Protein 2FTR (pdb70)

InterPro domains:
  IPR009799 EthD domain [PF07110] (16-94)
  IPR009799 EthD domain [TIGR02118] (7-106)
  IPR011008 Dimeric alpha-beta barrel [SSF54909] (5-104)

CATH classification: 3.30.70.100

Solvent-accessible surface area: 10388 Å² total

Radius of gyration: 17.15 Å; Cα contacts (8 Å, |Δi|>4): 301; chains: 2; bounding box: 43×29×40 Å

Secondary structure (DSSP, 8-state):
---B---EEBPPS-HHHHHHIIIIIIHHHHTTSTT------EE-------SB------SSHHHHHH---HHHHHHHHH---SGGGEE--EE--/-B---EEBPPS-HHHHHHIIIIIIHHHHHTSTT------EE-------SB------SSHHHHHH---HHHHHHHHH---SGGGEE--EE-

Organism: Halalkalibacterium halodurans (strain ATCC BAA-125 / DSM 18197 / FERM 7344 / JCM 9153 / C-125) (NCBI:txid272558)

Structure (mmCIF, N/CA/C/O backbone):
data_2FTR
#
_entry.id   2FTR
#
_cell.length_a   48.530
_cell.length_b   45.454
_cell.length_c   51.423
_cell.angle_alpha   90.000
_cell.angle_beta   99.930
_cell.angle_gamma   90.000
#
_symmetry.space_group_name_H-M   'P 1 21 1'
#
loop_
_entity.id
_entity.type
_entity.pdbx_description
1 polymer BH0200
2 non-polymer 'CHLORIDE ION'
3 non-polymer 'UNKNOWN LIGAND'
4 non-polymer GLYCEROL
5 water water
#
loop_
_atom_site.group_PDB
_atom_site.id
_atom_site.type_symbol
_atom_site.label_atom_id
_atom_site.label_alt_id
_atom_site.label_comp_id
_atom_site.label_asym_id
_atom_site.label_entity_id
_atom_site.label_seq_id
_atom_site.pdbx_PDB_ins_code
_atom_site.Cartn_x
_atom_site.Cartn_y
_atom_site.Cartn_z
_atom_site.occupancy
_atom_site.B_iso_or_equiv
_atom_site.auth_seq_id
_atom_site.auth_comp_id
_atom_site.auth_asym_id
_atom_site.auth_atom_id
_atom_site.pdbx_PDB_model_num
ATOM 1 N N . GLU A 1 5 ? 37.837 7.426 21.102 1.00 32.41 4 GLU A N 1
ATOM 2 C CA . GLU A 1 5 ? 38.046 5.972 20.829 1.00 31.92 4 GLU A CA 1
ATOM 3 C C . GLU A 1 5 ? 38.060 5.110 22.096 1.00 30.99 4 GLU A C 1
ATOM 4 O O . GLU A 1 5 ? 38.259 5.622 23.200 1.00 32.49 4 GLU A O 1
ATOM 5 N N . ASN A 1 6 ? 37.854 3.804 21.921 1.00 29.43 5 ASN A N 1
ATOM 6 C CA . ASN A 1 6 ? 37.808 2.842 23.036 1.00 28.15 5 ASN A CA 1
ATOM 7 C C . ASN A 1 6 ? 36.961 3.352 24.188 1.00 26.46 5 ASN A C 1
ATOM 8 O O . ASN A 1 6 ? 37.430 3.542 25.318 1.00 26.45 5 ASN A O 1
ATOM 34 N N . VAL A 1 9 ? 29.641 6.120 24.490 1.00 18.88 8 VAL A N 1
ATOM 35 C CA . VAL A 1 9 ? 29.026 7.439 24.572 1.00 18.23 8 VAL A CA 1
ATOM 36 C C . VAL A 1 9 ? 27.822 7.437 25.514 1.00 17.55 8 VAL A C 1
ATOM 37 O O . VAL A 1 9 ? 26.948 6.563 25.440 1.00 18.15 8 VAL A O 1
ATOM 41 N N . LYS A 1 10 ? 27.788 8.395 26.440 1.00 17.53 9 LYS A N 1
ATOM 42 C CA . LYS A 1 10 ? 26.616 8.547 27.271 1.00 18.48 9 LYS A CA 1
ATOM 43 C C . LYS A 1 10 ? 26.245 9.994 27.498 1.00 18.94 9 LYS A C 1
ATOM 44 O O . LYS A 1 10 ? 27.114 10.857 27.615 1.00 20.75 9 LYS A O 1
ATOM 50 N N . LEU A 1 11 ? 24.952 10.242 27.540 1.00 17.70 10 LEU A N 1
ATOM 51 C CA . LEU A 1 11 ? 24.424 11.511 27.990 1.00 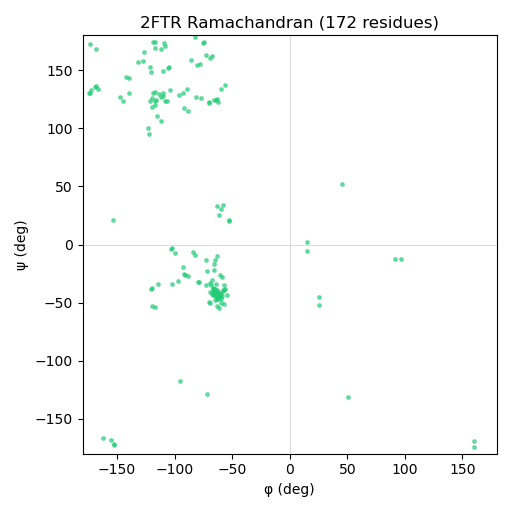17.49 10 LEU A CA 1
ATOM 52 C C . LEU A 1 11 ? 24.243 11.388 29.490 1.00 17.26 10 LEU A C 1
ATOM 53 O O . LEU A 1 11 ? 23.710 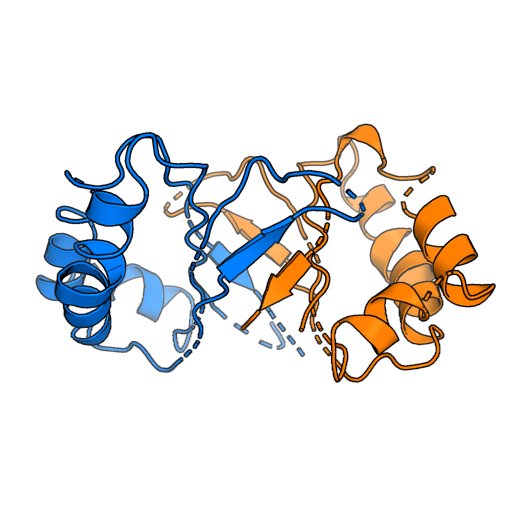10.382 29.974 1.00 17.14 10 LEU A O 1
ATOM 58 N N . ILE A 1 12 ? 24.690 12.403 30.228 1.00 17.01 11 ILE A N 1
ATOM 59 C CA . ILE A 1 12 ? 24.596 12.422 31.677 1.00 16.19 11 ILE A CA 1
ATOM 60 C C . ILE A 1 12 ? 23.706 13.599 32.061 1.00 17.32 11 ILE A C 1
ATOM 61 O O . ILE A 1 12 ? 23.997 14.731 31.676 1.00 17.16 11 ILE A O 1
ATOM 66 N N . ALA A 1 13 ? 22.652 13.303 32.805 1.00 16.99 12 ALA A N 1
ATOM 67 C CA . ALA A 1 13 ? 21.748 14.303 33.374 1.00 16.48 12 ALA A CA 1
ATOM 68 C C . ALA A 1 13 ? 22.050 14.353 34.858 1.00 17.45 12 ALA A C 1
ATOM 69 O O . ALA A 1 13 ? 21.957 13.328 35.523 1.00 18.93 12 ALA A O 1
ATOM 71 N N . LEU A 1 14 ? 22.384 15.529 35.368 1.00 15.89 13 LEU A N 1
ATOM 72 C CA . LEU A 1 14 ? 22.663 15.726 36.781 1.00 16.86 13 LEU A CA 1
ATOM 73 C C . LEU A 1 14 ? 21.690 16.773 37.316 1.00 16.79 13 LEU A C 1
ATOM 74 O O . LEU A 1 14 ? 21.588 17.857 36.767 1.00 18.00 13 LEU A O 1
ATOM 79 N N . TYR A 1 15 ? 20.936 16.398 38.344 1.00 16.03 14 TYR A N 1
ATOM 80 C CA . TYR A 1 15 ? 19.911 17.252 38.929 1.00 16.97 14 TYR A CA 1
ATOM 81 C C . TYR A 1 15 ? 20.327 17.720 40.313 1.00 17.02 14 TYR A C 1
ATOM 82 O O . TYR A 1 15 ? 20.685 16.910 41.162 1.00 18.10 14 TYR A O 1
ATOM 91 N N . GLU A 1 16 ? 20.221 19.015 40.534 1.00 17.00 15 GLU A N 1
ATOM 92 C CA . GLU A 1 16 ? 20.398 19.606 41.844 1.00 19.40 15 GLU A CA 1
ATOM 93 C C . GLU A 1 16 ? 19.178 19.338 42.724 1.00 19.17 15 GLU A C 1
ATOM 94 O O . GLU A 1 16 ? 18.168 18.804 42.295 1.00 18.62 15 GLU A O 1
ATOM 100 N N . GLN A 1 17 ? 19.295 19.719 43.987 1.00 19.90 16 GLN A N 1
ATOM 101 C CA . GLN A 1 17 ? 18.250 19.484 44.974 1.00 19.23 16 GLN A CA 1
ATOM 102 C C . GLN A 1 17 ? 16.946 20.191 44.637 1.00 19.34 16 GLN A C 1
ATOM 103 O O . GLN A 1 17 ? 16.936 21.400 44.508 1.00 21.03 16 GLN A O 1
ATOM 109 N N . PRO A 1 18 ? 15.842 19.434 44.521 1.00 18.61 17 PRO A N 1
ATOM 110 C CA . PRO A 1 18 ? 14.548 20.063 44.300 1.00 19.70 17 PRO A CA 1
ATOM 111 C C . PRO A 1 18 ? 13.964 20.666 45.581 1.00 20.48 17 PRO A C 1
ATOM 112 O O . PRO A 1 18 ? 14.277 20.222 46.682 1.00 21.56 17 PRO A O 1
ATOM 116 N N . GLU A 1 19 ? 13.102 21.659 45.415 1.00 21.28 18 GLU A N 1
ATOM 117 C CA . GLU A 1 19 ? 12.414 22.259 46.551 1.00 22.98 18 GLU A CA 1
ATOM 118 C C . GLU A 1 19 ? 11.336 21.327 47.112 1.00 23.09 18 GLU A C 1
ATOM 119 O O . GLU A 1 19 ? 11.085 21.315 48.310 1.00 26.48 18 GLU A O 1
ATOM 122 N N . ASP A 1 20 ? 10.679 20.580 46.238 1.00 21.41 19 ASP A N 1
ATOM 123 C CA . ASP A 1 20 ? 9.656 19.615 46.641 1.00 20.64 19 ASP A CA 1
ATOM 124 C C . ASP A 1 20 ? 10.078 18.244 46.119 1.00 20.15 19 ASP A C 1
ATOM 125 O O . ASP A 1 20 ? 9.849 17.909 44.957 1.00 19.88 19 ASP A O 1
ATOM 130 N N . LYS A 1 21 ? 10.733 17.474 46.975 1.00 20.74 20 LYS A N 1
ATOM 131 C CA . LYS A 1 21 ? 11.263 16.167 46.578 1.00 22.07 20 LYS A CA 1
ATOM 132 C C . LYS A 1 21 ? 10.165 15.179 46.192 1.00 20.88 20 LYS A C 1
ATOM 133 O O . LYS A 1 21 ? 10.357 14.353 45.289 1.00 20.77 20 LYS A O 1
ATOM 137 N N . GLN A 1 22 ? 9.009 15.256 46.849 1.00 19.76 21 GLN A N 1
ATOM 138 C CA . GLN A 1 22 ? 7.895 14.348 46.543 1.00 20.25 21 GLN A CA 1
ATOM 139 C C . GLN A 1 22 ? 7.426 14.567 45.109 1.00 19.24 21 GLN A C 1
ATOM 140 O O . GLN A 1 22 ? 7.246 13.613 44.359 1.00 18.79 21 GLN A O 1
ATOM 146 N N . ALA A 1 23 ? 7.240 15.835 44.736 1.00 18.75 22 ALA A N 1
ATOM 147 C CA . ALA A 1 23 ? 6.818 16.187 43.377 1.00 19.44 22 ALA A CA 1
ATOM 148 C C . ALA A 1 23 ? 7.876 15.820 42.352 1.00 18.31 22 ALA A C 1
ATOM 149 O O . ALA A 1 23 ? 7.556 15.283 41.291 1.00 19.10 22 ALA A O 1
ATOM 151 N N . PHE A 1 24 ? 9.136 16.088 42.670 1.00 18.11 23 PHE A N 1
ATOM 152 C CA . PHE A 1 24 ? 10.234 15.715 41.767 1.00 17.56 23 PHE A CA 1
ATOM 153 C C . PHE A 1 24 ? 10.254 14.210 41.547 1.00 16.86 23 PHE A C 1
ATOM 154 O O . PHE A 1 24 ? 10.332 13.737 40.413 1.00 18.27 23 PHE A O 1
ATOM 162 N N . ASP A 1 25 ? 10.212 13.455 42.631 1.00 16.79 24 ASP A N 1
ATOM 163 C CA . ASP A 1 25 ? 10.305 11.999 42.518 1.00 17.27 24 ASP A CA 1
ATOM 164 C C . ASP A 1 25 ? 9.134 11.432 41.730 1.00 17.35 24 ASP A C 1
ATOM 165 O O . ASP A 1 25 ? 9.315 10.538 40.898 1.00 17.89 24 ASP A O 1
ATOM 170 N N A GLU A 1 26 ? 7.924 11.916 41.981 0.50 17.18 25 GLU A N 1
ATOM 171 N N B GLU A 1 26 ? 7.946 11.952 42.032 0.50 18.29 25 GLU A N 1
ATOM 172 C CA A GLU A 1 26 ? 6.780 11.412 41.222 0.50 16.87 25 GLU A CA 1
ATOM 173 C CA B GLU A 1 26 ? 6.710 11.616 41.328 0.50 18.26 25 GLU A CA 1
ATOM 174 C C A GLU A 1 26 ? 6.956 11.727 39.750 0.50 16.98 25 GLU A C 1
ATOM 175 C C B GLU A 1 26 ? 6.895 11.774 39.829 0.50 18.05 25 GLU A C 1
ATOM 176 O O A GLU A 1 26 ? 6.811 10.848 38.894 0.50 16.71 25 GLU A O 1
ATOM 177 O O B GLU A 1 26 ? 6.701 10.839 39.049 0.50 18.47 25 GLU A O 1
ATOM 188 N N . HIS A 1 27 ? 7.279 12.978 39.432 1.00 16.65 26 HIS A N 1
ATOM 189 C CA . HIS A 1 27 ? 7.387 13.314 38.026 1.00 16.46 26 HIS A CA 1
ATOM 190 C C . HIS A 1 27 ? 8.531 12.552 37.364 1.00 16.81 26 HIS A C 1
ATOM 191 O O . HIS A 1 27 ? 8.392 12.044 36.246 1.00 17.08 26 HIS A O 1
ATOM 198 N N . TYR A 1 28 ? 9.661 12.477 38.049 1.00 17.06 27 TYR A N 1
ATOM 199 C CA . TYR A 1 28 ? 10.831 11.839 37.468 1.00 17.46 27 TYR A CA 1
ATOM 200 C C . TYR A 1 28 ? 10.538 10.374 37.155 1.00 17.43 27 TYR A C 1
ATOM 201 O O . TYR A 1 28 ? 10.716 9.912 36.021 1.00 17.46 27 TYR A O 1
ATOM 210 N N . PHE A 1 29 ? 10.095 9.628 38.158 1.00 17.13 28 PHE A N 1
ATOM 211 C CA . PHE A 1 29 ? 9.952 8.186 37.975 1.00 16.58 28 PHE A CA 1
ATOM 212 C C . PHE A 1 29 ? 8.709 7.775 37.224 1.00 16.40 28 PHE A C 1
ATOM 213 O O . PHE A 1 29 ? 8.734 6.785 36.494 1.00 18.00 28 PHE A O 1
ATOM 221 N N . ASN A 1 30 ? 7.623 8.532 37.384 1.00 16.64 29 ASN A N 1
ATOM 222 C CA . ASN A 1 30 ? 6.357 8.142 36.792 1.00 16.01 29 ASN A CA 1
ATOM 223 C C . ASN A 1 30 ? 6.129 8.715 35.413 1.00 15.75 29 ASN A C 1
ATOM 224 O O . ASN A 1 30 ? 5.394 8.140 34.638 1.00 16.26 29 ASN A O 1
ATOM 229 N N . THR A 1 31 ? 6.762 9.851 35.103 1.00 17.38 30 THR A N 1
ATOM 230 C CA . THR A 1 31 ? 6.567 10.514 33.817 1.00 17.36 30 THR A CA 1
ATOM 231 C C . THR A 1 31 ? 7.849 10.643 33.010 1.00 17.32 30 THR A C 1
ATOM 232 O O . THR A 1 31 ? 7.893 10.248 31.843 1.00 18.18 30 THR A O 1
ATOM 236 N N . HIS A 1 32 ? 8.886 11.203 33.612 1.00 17.86 31 HIS A N 1
ATOM 237 C CA . HIS A 1 32 ? 10.074 11.542 32.834 1.00 17.88 31 HIS A CA 1
ATOM 238 C C . HIS A 1 32 ? 10.854 10.328 32.375 1.00 19.32 31 HIS A C 1
ATOM 239 O O . HIS A 1 32 ? 11.217 10.231 31.195 1.00 18.53 31 HIS A O 1
ATOM 246 N N . ALA A 1 33 ? 11.134 9.418 33.295 1.00 19.68 32 ALA A N 1
ATOM 247 C CA . ALA A 1 33 ? 11.923 8.244 32.943 1.00 19.85 32 ALA A CA 1
ATOM 248 C C . ALA A 1 33 ? 11.244 7.429 31.835 1.00 20.01 32 ALA A C 1
ATOM 249 O O . ALA A 1 33 ? 11.906 7.031 30.864 1.00 19.79 32 ALA A O 1
ATOM 251 N N . PRO A 1 34 ? 9.933 7.155 31.943 1.00 18.69 33 PRO A N 1
ATOM 252 C CA . PRO A 1 34 ? 9.249 6.484 30.845 1.00 19.51 33 PRO A CA 1
ATOM 253 C C . PRO A 1 34 ? 9.364 7.212 29.505 1.00 18.79 33 PRO A C 1
ATOM 254 O O . PRO A 1 34 ? 9.559 6.566 28.480 1.00 18.86 33 PRO A O 1
ATOM 258 N N . LEU A 1 35 ? 9.305 8.544 29.511 1.00 18.29 34 LEU A N 1
ATOM 259 C CA . LEU A 1 35 ? 9.477 9.292 28.262 1.00 18.60 34 LEU A CA 1
ATOM 260 C C . LEU A 1 35 ? 10.850 9.061 27.665 1.00 18.34 34 LEU A C 1
ATOM 261 O O . LEU A 1 35 ? 11.006 8.823 26.457 1.00 19.12 34 LEU A O 1
ATOM 266 N N . THR A 1 36 ? 11.859 9.109 28.514 1.00 19.05 35 THR A N 1
ATOM 267 C CA . THR A 1 36 ? 13.228 8.937 28.064 1.00 18.62 35 THR A CA 1
ATOM 268 C C . THR A 1 36 ? 13.459 7.521 27.523 1.00 18.78 35 THR A C 1
ATOM 269 O O . THR A 1 36 ? 14.158 7.323 26.511 1.00 19.41 35 THR A O 1
ATOM 273 N N . ARG A 1 37 ? 12.851 6.535 28.176 1.00 18.26 36 ARG A N 1
ATOM 274 C CA . ARG A 1 37 ? 12.986 5.142 27.753 1.00 19.36 36 ARG A CA 1
ATOM 275 C C . ARG A 1 37 ? 12.371 4.853 26.376 1.00 19.98 36 ARG A C 1
ATOM 276 O O . ARG A 1 37 ? 12.589 3.758 25.829 1.00 21.90 36 ARG A O 1
ATOM 284 N N . LYS A 1 38 ? 11.565 5.783 25.850 1.00 19.53 37 LYS A N 1
ATOM 285 C CA . LYS A 1 38 ? 11.006 5.659 24.492 1.00 20.84 37 LYS A CA 1
ATOM 286 C C . LYS A 1 38 ? 11.977 6.110 23.401 1.00 19.22 37 LYS A C 1
ATOM 287 O O . LYS A 1 38 ? 11.684 5.925 22.223 1.00 20.06 37 LYS A O 1
ATOM 293 N N . ILE A 1 39 ? 13.107 6.714 23.758 1.00 18.20 38 ILE A N 1
ATOM 294 C CA . ILE A 1 39 ? 13.954 7.318 22.737 1.00 18.21 38 ILE A CA 1
ATOM 295 C C . ILE A 1 39 ? 14.603 6.239 21.882 1.00 17.68 38 ILE A C 1
ATOM 296 O O . ILE A 1 39 ? 15.283 5.352 22.406 1.00 18.96 38 ILE A O 1
ATOM 301 N N . PRO A 1 40 ? 14.384 6.291 20.555 1.00 17.85 39 PRO A N 1
ATOM 302 C CA . PRO A 1 40 ? 15.054 5.321 19.699 1.00 18.61 39 PRO A CA 1
ATOM 303 C C . PRO A 1 40 ? 16.576 5.404 19.793 1.00 18.20 39 PRO A C 1
ATOM 304 O O . PRO A 1 40 ? 17.165 6.501 19.759 1.00 20.49 39 PRO A O 1
ATOM 308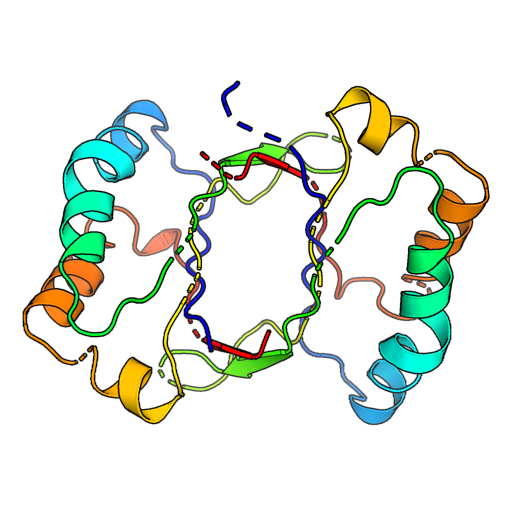 N N . GLY A 1 41 ? 17.191 4.239 19.926 1.00 19.05 40 GLY A N 1
ATOM 309 C CA . GLY A 1 41 ? 18.639 4.156 19.973 1.00 19.19 40 GLY A CA 1
ATOM 310 C C . GLY A 1 41 ? 19.199 4.098 21.381 1.00 19.12 40 GLY A C 1
ATOM 311 O O . GLY A 1 41 ? 20.369 3.794 21.553 1.00 18.85 40 GLY A O 1
ATOM 312 N N . LEU A 1 42 ? 18.383 4.377 22.393 1.00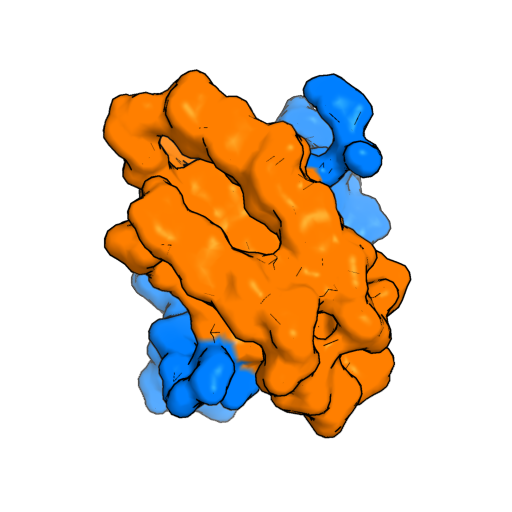 18.56 41 LEU A N 1
ATOM 313 C CA . LEU A 1 42 ? 18.843 4.261 23.776 1.00 18.46 41 LEU A CA 1
ATOM 314 C C . LEU A 1 42 ? 19.174 2.812 24.067 1.00 18.36 41 LEU A C 1
ATOM 315 O O . LEU A 1 42 ? 18.333 1.935 23.884 1.00 19.62 41 LEU A O 1
ATOM 320 N N . ARG A 1 43 ? 20.394 2.553 24.516 1.00 17.52 42 ARG A N 1
ATOM 321 C CA . ARG A 1 43 ? 20.866 1.179 24.727 1.00 17.26 42 ARG A CA 1
ATOM 322 C C . ARG A 1 43 ? 20.873 0.732 26.181 1.00 18.33 42 ARG A C 1
ATOM 323 O O . ARG A 1 43 ? 20.650 -0.441 26.482 1.00 20.13 42 ARG A O 1
ATOM 331 N N . ASP A 1 44 ? 21.147 1.669 27.083 1.00 17.67 43 ASP A N 1
ATOM 332 C CA . ASP A 1 44 ? 21.134 1.388 28.515 1.00 18.77 43 ASP A CA 1
ATOM 333 C C . ASP A 1 44 ? 20.876 2.684 29.255 1.00 18.76 43 ASP A C 1
ATOM 334 O O . ASP A 1 44 ? 21.095 3.785 28.729 1.00 18.48 43 ASP A O 1
ATOM 347 N N . LYS A 1 46 ? 21.055 4.137 33.438 1.00 19.65 45 LYS A N 1
ATOM 348 C CA . LYS A 1 46 ? 21.332 3.914 34.848 1.00 19.05 45 LYS A CA 1
ATOM 349 C C . LYS A 1 46 ? 20.903 5.154 35.621 1.00 18.77 45 LYS A C 1
ATOM 350 O O . LYS A 1 46 ? 21.293 6.250 35.272 1.00 18.44 45 LYS A O 1
ATOM 356 N N . VAL A 1 47 ? 20.130 4.963 36.683 1.00 18.40 46 VAL A N 1
ATOM 357 C CA . VAL A 1 47 ? 19.669 6.056 37.519 1.00 18.27 46 VAL A CA 1
ATOM 358 C C . VAL A 1 47 ? 20.362 5.919 38.869 1.00 17.60 46 VAL A C 1
ATOM 359 O O . VAL A 1 47 ? 20.335 4.838 39.489 1.00 18.61 46 VAL A O 1
ATOM 363 N N . THR A 1 48 ? 21.008 7.004 39.301 1.00 18.13 47 THR A N 1
ATOM 364 C CA . THR A 1 48 ? 21.741 7.032 40.570 1.00 17.24 47 THR A CA 1
ATOM 365 C C . THR A 1 48 ? 21.094 8.050 41.506 1.00 16.69 47 THR A C 1
ATOM 366 O O . THR A 1 48 ? 21.039 9.233 41.192 1.00 17.73 47 THR A O 1
ATOM 370 N N . ARG A 1 49 ? 20.623 7.600 42.670 1.00 16.69 48 ARG A N 1
ATOM 371 C CA . ARG A 1 49 ? 20.136 8.491 43.707 1.00 16.56 48 ARG A CA 1
ATOM 372 C C . ARG A 1 49 ? 21.341 8.999 44.469 1.00 17.16 48 ARG A C 1
ATOM 373 O O . ARG A 1 49 ? 22.147 8.200 44.948 1.00 17.66 48 ARG A O 1
ATOM 376 N N . ILE A 1 50 ? 21.483 10.317 44.603 1.00 16.44 49 ILE A N 1
ATOM 377 C CA . ILE A 1 50 ? 22.617 10.876 45.334 1.00 16.52 49 ILE A CA 1
ATOM 378 C C . ILE A 1 50 ? 22.184 11.041 46.774 1.00 17.07 49 ILE A C 1
ATOM 379 O O . ILE A 1 50 ? 21.205 11.745 47.051 1.00 18.39 49 ILE A O 1
ATOM 384 N N . VAL A 1 51 ? 22.852 10.341 47.682 1.00 17.10 50 VAL A N 1
ATOM 385 C CA . VAL A 1 51 ? 22.423 10.305 49.070 1.00 17.69 50 VAL A CA 1
ATOM 386 C C . VAL A 1 51 ? 23.263 11.172 49.989 1.00 18.67 50 VAL A C 1
ATOM 387 O O . VAL A 1 51 ? 22.945 11.309 51.178 1.00 20.96 50 VAL A O 1
ATOM 391 N N . GLY A 1 52 ? 24.308 11.791 49.460 1.00 17.44 51 GLY A N 1
ATOM 392 C CA . GLY A 1 52 ? 25.119 12.715 50.226 1.00 18.04 51 GLY A CA 1
ATOM 393 C C . GLY A 1 52 ? 26.490 12.914 49.615 1.00 17.10 51 GLY A C 1
ATOM 394 O O . GLY A 1 52 ? 26.742 12.539 48.488 1.00 16.24 51 GLY A O 1
ATOM 395 N N . SER A 1 53 ? 27.362 13.561 50.371 1.00 19.20 52 SER A N 1
ATOM 396 C CA . SER A 1 53 ? 28.788 13.642 50.063 1.00 18.53 52 SER A CA 1
ATOM 397 C C . SER A 1 53 ? 29.530 12.955 51.194 1.00 19.18 52 SER A C 1
ATOM 398 O O . SER A 1 53 ? 28.936 12.636 52.232 1.00 19.14 52 SER A O 1
ATOM 401 N N . PRO A 1 54 ? 30.836 12.699 51.025 1.00 17.60 53 PRO A N 1
ATOM 402 C CA . PRO A 1 54 ? 31.577 12.145 52.145 1.00 19.90 53 PRO A CA 1
ATOM 403 C C . PRO A 1 54 ? 31.437 12.945 53.452 1.00 20.84 53 PRO A C 1
ATOM 404 O O . PRO A 1 54 ? 31.436 12.354 54.530 1.00 21.94 53 PRO A O 1
ATOM 416 N N . GLY A 1 56 ? 28.867 15.247 54.265 1.00 22.60 55 GLY A N 1
ATOM 417 C CA . GLY A 1 56 ? 27.521 15.684 54.610 1.00 24.12 55 GLY A CA 1
ATOM 418 C C . GLY A 1 56 ? 26.546 15.590 53.454 1.00 24.47 55 GLY A C 1
ATOM 419 O O . GLY A 1 56 ? 26.416 14.543 52.834 1.00 26.67 55 GLY A O 1
ATOM 420 N N . GLU A 1 57 ? 25.848 16.689 53.186 1.00 24.30 56 GLU A N 1
ATOM 421 C CA . GLU A 1 57 ? 24.873 16.745 52.106 1.00 24.43 56 GLU A CA 1
ATOM 422 C C . GLU A 1 57 ? 25.556 17.090 50.796 1.00 23.00 56 GLU A C 1
ATOM 423 O O . GLU A 1 57 ? 26.673 17.613 50.778 1.00 25.39 56 GLU A O 1
ATOM 426 N N . SER A 1 58 ? 24.892 16.756 49.696 1.00 19.63 57 SER A N 1
ATOM 427 C CA . SER A 1 58 ? 25.371 17.097 48.364 1.00 18.36 57 SER A CA 1
ATOM 428 C C . SER A 1 58 ? 24.499 18.160 47.714 1.00 18.79 57 SER A C 1
ATOM 429 O O . SER A 1 58 ? 23.292 18.184 47.937 1.00 20.00 57 SER A O 1
ATOM 432 N N . LYS A 1 59 ? 25.119 18.976 46.865 1.00 19.44 58 LYS A N 1
ATOM 433 C CA . LYS A 1 59 ? 24.424 19.889 45.950 1.00 20.40 58 LYS A CA 1
ATOM 434 C C . LYS A 1 59 ? 23.493 19.124 45.009 1.00 18.74 58 LYS A C 1
ATOM 435 O O . LYS A 1 59 ? 22.475 19.660 44.545 1.00 19.27 58 LYS A O 1
ATOM 441 N N . PHE A 1 60 ? 23.836 17.865 44.729 1.00 16.88 59 PHE A N 1
ATOM 442 C CA . PHE A 1 60 ? 23.140 17.083 43.721 1.00 16.36 59 PHE A CA 1
ATOM 443 C C . PHE A 1 60 ? 22.246 16.041 44.355 1.00 16.64 59 PHE A C 1
ATOM 444 O O . PHE A 1 60 ? 22.501 15.586 45.454 1.00 17.58 59 PHE A O 1
ATOM 452 N N . TYR A 1 61 ? 21.195 15.699 43.624 1.00 16.44 60 TYR A N 1
ATOM 453 C CA . TYR A 1 61 ? 20.129 14.818 44.093 1.00 16.33 60 TYR A CA 1
ATOM 454 C C . TYR A 1 61 ? 19.971 13.542 43.260 1.00 15.53 60 TYR A C 1
ATOM 455 O O . TYR A 1 61 ? 19.673 12.483 43.798 1.00 16.22 60 TYR A O 1
ATOM 464 N N . LEU A 1 62 ? 20.149 13.632 41.949 1.00 15.95 61 LEU A N 1
ATOM 465 C CA . LEU A 1 62 ? 19.916 12.486 41.087 1.00 16.63 61 LEU A CA 1
ATOM 466 C C . LEU A 1 62 ? 20.778 12.615 39.846 1.00 17.50 61 LEU A C 1
ATOM 467 O O . LEU A 1 62 ? 20.986 13.709 39.341 1.00 17.78 61 LEU A O 1
ATOM 485 N N . CYS A 1 64 ? 21.355 10.583 35.937 1.00 17.43 63 CYS A N 1
ATOM 486 C CA . CYS A 1 64 ? 20.929 9.554 34.995 1.00 17.61 63 CYS A CA 1
ATOM 487 C C . CYS A 1 64 ? 21.945 9.497 33.871 1.00 17.06 63 CYS A C 1
ATOM 488 O O . CYS A 1 64 ? 22.373 10.529 33.381 1.00 17.67 63 CYS A O 1
ATOM 491 N N . GLU A 1 65 ? 22.360 8.290 33.521 1.00 16.90 64 GLU A N 1
ATOM 492 C CA . GLU A 1 65 ? 23.317 8.033 32.457 1.00 16.55 64 GLU A CA 1
ATOM 493 C C . GLU A 1 65 ? 22.617 7.229 31.380 1.00 17.25 64 GLU A C 1
ATOM 494 O O . GLU A 1 65 ? 22.108 6.145 31.646 1.00 17.68 64 GLU A O 1
ATOM 508 N N . TYR A 1 67 ? 23.024 5.619 27.566 1.00 16.01 66 TYR A N 1
ATOM 509 C CA . TYR A 1 67 ? 24.080 5.120 26.668 1.00 16.77 66 TYR A CA 1
ATOM 510 C C . TYR A 1 67 ? 23.585 4.960 25.236 1.00 16.51 66 TYR A C 1
ATOM 511 O O . TYR A 1 67 ? 22.501 4.426 25.018 1.00 16.98 66 TYR A O 1
ATOM 520 N N . TYR A 1 68 ? 24.381 5.442 24.288 1.00 16.52 67 TYR A N 1
ATOM 521 C CA . TYR A 1 68 ? 24.089 5.377 22.848 1.00 17.09 67 TYR A CA 1
ATOM 522 C C . TYR A 1 68 ? 25.258 4.742 22.108 1.00 17.46 67 TYR A C 1
ATOM 523 O O . TYR A 1 68 ? 26.358 4.616 22.641 1.00 17.59 67 TYR A O 1
ATOM 532 N N . ASP A 1 69 ? 25.031 4.349 20.859 1.00 16.90 68 ASP A N 1
ATOM 533 C CA . ASP A 1 69 ? 26.040 3.596 20.116 1.00 17.04 68 ASP A CA 1
ATOM 534 C C . ASP A 1 69 ? 27.288 4.405 19.790 1.00 17.70 68 ASP A C 1
ATOM 535 O O . ASP A 1 69 ? 28.374 3.857 19.663 1.00 19.11 68 ASP A O 1
ATOM 540 N N . ASP A 1 70 ? 27.107 5.706 19.612 1.00 17.35 69 ASP A N 1
ATOM 541 C CA . ASP A 1 70 ? 28.164 6.588 19.112 1.00 16.58 69 ASP A CA 1
ATOM 542 C C . ASP A 1 70 ? 27.652 8.024 19.200 1.00 16.80 69 ASP A C 1
ATOM 543 O O . ASP A 1 70 ? 26.492 8.259 19.529 1.00 16.85 69 ASP A O 1
ATOM 548 N N . HIS A 1 71 ? 28.529 8.993 18.936 1.00 17.54 70 HIS A N 1
ATOM 549 C CA . HIS A 1 71 ? 28.133 10.394 19.039 1.00 17.90 70 HIS A CA 1
ATOM 550 C C . HIS A 1 71 ? 27.017 10.788 18.073 1.00 18.31 70 HIS A C 1
ATOM 551 O O . HIS A 1 71 ? 26.082 11.495 18.461 1.00 19.92 70 HIS A O 1
ATOM 558 N N . GLU A 1 72 ? 27.119 10.322 16.834 1.00 18.85 71 GLU A N 1
ATOM 559 C CA . GLU A 1 72 ? 26.101 10.615 15.836 1.00 20.15 71 GLU A CA 1
ATOM 560 C C . GLU A 1 72 ? 24.740 10.107 16.277 1.00 19.58 71 GLU A C 1
ATOM 561 O O . GLU A 1 72 ? 23.736 10.789 16.108 1.00 19.89 71 GLU A O 1
ATOM 564 N N . SER A 1 73 ? 24.709 8.914 16.870 1.00 17.88 72 SER A N 1
ATOM 565 C CA . SER A 1 73 ? 23.455 8.319 17.332 1.00 17.50 72 SER A CA 1
ATOM 566 C C . SER A 1 73 ? 22.837 9.129 18.470 1.00 17.16 72 SER A C 1
ATOM 567 O O . SER A 1 73 ? 21.622 9.300 18.543 1.00 18.31 72 SER A O 1
ATOM 570 N N . LEU A 1 74 ? 23.670 9.602 19.386 1.00 17.39 73 LEU A N 1
ATOM 571 C CA . LEU A 1 74 ? 23.175 10.453 20.463 1.00 17.87 73 LEU A CA 1
ATOM 572 C C . LEU A 1 74 ? 22.585 11.749 19.900 1.00 18.27 73 LEU A C 1
ATOM 573 O O . LEU A 1 74 ? 21.487 12.167 20.289 1.00 19.57 73 LEU A O 1
ATOM 578 N N . GLN A 1 75 ? 23.297 12.366 18.963 1.00 18.94 74 GLN A N 1
ATOM 579 C CA . GLN A 1 75 ? 22.828 13.615 18.361 1.00 20.86 74 GLN A CA 1
ATOM 580 C C . GLN A 1 75 ? 21.488 13.391 17.657 1.00 20.84 74 GLN A C 1
ATOM 581 O O . GLN A 1 75 ? 20.551 14.178 17.813 1.00 22.03 74 GLN A O 1
ATOM 587 N N . GLN A 1 76 ? 21.372 12.288 16.934 1.00 19.99 75 GLN A N 1
ATOM 588 C CA . GLN A 1 76 ? 20.117 11.962 16.248 1.00 20.46 75 GLN A CA 1
ATOM 589 C C . GLN A 1 76 ? 19.004 11.664 17.236 1.00 20.01 75 GLN A C 1
ATOM 590 O O . GLN A 1 76 ? 17.864 12.086 17.048 1.00 19.88 75 GLN A O 1
ATOM 596 N N . ALA A 1 77 ? 19.334 10.947 18.303 1.00 18.98 76 ALA A N 1
ATOM 597 C CA . ALA A 1 77 ? 18.336 10.602 19.315 1.00 18.96 76 ALA A CA 1
ATOM 598 C C . ALA A 1 77 ? 17.699 11.827 19.943 1.00 20.11 76 ALA A C 1
ATOM 599 O O . ALA A 1 77 ? 16.478 11.884 20.140 1.00 20.45 76 ALA A O 1
ATOM 609 N N . ARG A 1 79 ? 17.193 14.612 18.679 1.00 23.63 78 ARG A N 1
ATOM 610 C CA . ARG A 1 79 ? 16.348 15.295 17.694 1.00 24.68 78 ARG A CA 1
ATOM 611 C C . ARG A 1 79 ? 15.101 14.502 17.263 1.00 22.27 78 ARG A C 1
ATOM 612 O O . ARG A 1 79 ? 14.267 15.017 16.520 1.00 22.83 78 ARG A O 1
ATOM 620 N N . THR A 1 80 ? 14.955 13.259 17.715 1.00 20.66 79 THR A N 1
ATOM 621 C CA . THR A 1 80 ? 13.722 12.508 17.456 1.00 19.58 79 THR A CA 1
ATOM 622 C C . THR A 1 80 ? 12.546 13.138 18.202 1.00 18.79 79 THR A C 1
ATOM 623 O O . THR A 1 80 ? 12.740 13.889 19.155 1.00 19.07 79 THR A O 1
ATOM 627 N N . ASP A 1 81 ? 11.328 12.805 17.791 1.00 19.06 80 ASP A N 1
ATOM 628 C CA . ASP A 1 81 ? 10.153 13.294 18.514 1.00 19.01 80 ASP A CA 1
ATOM 629 C C . ASP A 1 81 ? 10.224 12.873 19.969 1.00 18.91 80 ASP A C 1
ATOM 630 O O . ASP A 1 81 ? 9.886 13.640 20.870 1.00 18.63 80 ASP A O 1
ATOM 635 N N . GLU A 1 82 ? 10.696 11.656 20.215 1.00 17.51 81 GLU A N 1
ATOM 636 C CA . GLU A 1 82 ? 10.757 11.131 21.573 1.00 17.53 81 GLU A CA 1
ATOM 637 C C . GLU A 1 82 ? 11.819 11.862 22.400 1.00 17.45 81 GLU A C 1
ATOM 638 O O . GLU A 1 82 ? 11.626 12.161 23.590 1.00 17.99 81 GLU A O 1
ATOM 644 N N . GLY A 1 83 ? 12.964 12.130 21.778 1.00 16.97 82 GLY A N 1
ATOM 645 C CA . GLY A 1 83 ? 14.018 12.894 22.446 1.00 17.33 82 GLY A CA 1
ATOM 646 C C . GLY A 1 83 ? 13.568 14.303 22.811 1.00 17.51 82 GLY A C 1
ATOM 647 O O . GLY A 1 83 ? 13.818 14.799 23.919 1.00 18.46 82 GLY A O 1
ATOM 648 N N . LYS A 1 84 ? 12.911 14.961 21.862 1.00 17.80 83 LYS A N 1
ATOM 649 C CA . LYS A 1 84 ? 12.394 16.303 22.094 1.00 18.70 83 LYS A CA 1
ATOM 650 C C . LYS A 1 84 ? 11.340 16.296 23.192 1.00 17.72 83 LYS A C 1
ATOM 651 O O . LYS A 1 84 ? 11.288 17.212 24.005 1.00 19.44 83 LYS A O 1
ATOM 655 N N . ALA A 1 85 ? 10.495 15.265 23.224 1.00 17.30 84 ALA A N 1
ATOM 656 C CA . ALA A 1 85 ? 9.445 15.186 24.247 1.00 17.13 84 ALA A CA 1
ATOM 657 C C . ALA A 1 85 ? 10.053 15.015 25.631 1.00 17.32 84 ALA A C 1
ATOM 658 O O . ALA A 1 85 ? 9.615 15.620 26.608 1.00 17.73 84 ALA A O 1
ATOM 660 N N . SER A 1 86 ? 11.089 14.193 25.730 1.00 18.46 85 SER A N 1
ATOM 661 C CA . SER A 1 86 ? 11.803 14.048 26.994 1.00 17.88 85 SER A CA 1
ATOM 662 C C . SER A 1 86 ? 12.473 15.348 27.424 1.00 18.47 85 SER A C 1
ATOM 663 O O . SER A 1 86 ? 12.385 15.758 28.579 1.00 17.72 85 SER A O 1
ATOM 666 N N . GLY A 1 87 ? 13.137 16.022 26.491 1.00 18.29 86 GLY A N 1
ATOM 667 C CA . GLY A 1 87 ? 13.796 17.281 26.803 1.00 18.48 86 GLY A CA 1
ATOM 668 C C . GLY A 1 87 ? 12.836 18.348 27.286 1.00 18.55 86 GLY A C 1
ATOM 669 O O . GLY A 1 87 ? 13.107 19.058 28.263 1.00 19.31 86 GLY A O 1
ATOM 670 N N . LYS A 1 88 ? 11.703 18.441 26.602 1.00 18.53 87 LYS A N 1
ATOM 671 C CA A LYS A 1 88 ? 10.677 19.418 26.933 0.50 18.60 87 LYS A CA 1
ATOM 672 C CA B LYS A 1 88 ? 10.680 19.422 26.932 0.50 18.75 87 LYS A CA 1
ATOM 673 C C . LYS A 1 88 ? 10.134 19.135 28.331 1.00 17.95 87 LYS A C 1
ATOM 674 O O . LYS A 1 88 ? 9.908 20.040 29.130 1.00 18.61 87 LYS A O 1
ATOM 685 N N . ASP A 1 89 ? 9.907 17.865 28.615 1.00 16.85 88 ASP A N 1
ATOM 686 C CA . ASP A 1 89 ? 9.413 17.477 29.926 1.00 16.43 88 ASP A CA 1
ATOM 687 C C . ASP A 1 89 ? 10.396 17.896 31.017 1.00 17.86 88 ASP A C 1
ATOM 688 O O . ASP A 1 89 ? 9.994 18.403 32.058 1.00 17.76 88 ASP A O 1
ATOM 693 N N . ALA A 1 90 ? 11.684 17.682 30.797 1.00 18.00 89 ALA A N 1
ATOM 694 C CA . ALA A 1 90 ? 12.698 18.045 31.800 1.00 19.08 89 ALA A CA 1
ATOM 695 C C . ALA A 1 90 ? 12.708 19.538 32.043 1.00 20.45 89 ALA A C 1
ATOM 696 O O . ALA A 1 90 ? 12.823 19.993 33.186 1.00 20.07 89 ALA A O 1
ATOM 711 N N . LYS A 1 92 ? 10.265 21.569 31.944 1.00 24.08 91 LYS A N 1
ATOM 712 C CA . LYS A 1 92 ? 9.072 21.869 32.716 1.00 26.19 91 LYS A CA 1
ATOM 713 C C . LYS A 1 92 ? 9.179 21.466 34.190 1.00 25.99 91 LYS A C 1
ATOM 714 O O . LYS A 1 92 ? 8.932 22.286 35.067 1.00 28.08 91 LYS A O 1
ATOM 720 N N . PHE A 1 93 ? 9.552 20.221 34.487 1.00 23.44 92 PHE A N 1
ATOM 721 C CA . PHE A 1 93 ? 9.517 19.723 35.870 1.00 24.15 92 PHE A CA 1
ATOM 722 C C . PHE A 1 93 ? 10.798 19.979 36.665 1.00 23.70 92 PHE A C 1
ATOM 723 O O . PHE A 1 93 ? 10.752 20.051 37.895 1.00 24.80 92 PHE A O 1
ATOM 731 N N . ALA A 1 94 ? 11.938 20.083 35.981 1.00 21.20 93 ALA A N 1
ATOM 732 C CA . ALA A 1 94 ? 13.233 20.212 36.660 1.00 20.82 93 ALA A CA 1
ATOM 733 C C . ALA A 1 94 ? 13.888 21.561 36.396 1.00 20.06 93 ALA A C 1
ATOM 734 O O . ALA A 1 94 ? 14.549 22.138 37.282 1.00 21.35 93 ALA A O 1
ATOM 736 N N . GLY A 1 95 ? 13.684 22.106 35.205 1.00 19.67 94 GLY A N 1
ATOM 737 C CA . GLY A 1 95 ? 14.195 23.434 34.917 1.00 19.95 94 GLY A CA 1
ATOM 738 C C . GLY A 1 95 ? 15.662 23.572 35.274 1.00 19.46 94 GLY A C 1
ATOM 739 O O . GLY A 1 95 ? 16.484 22.745 34.898 1.00 20.60 94 GLY A O 1
ATOM 740 N N . LYS A 1 96 ? 15.978 24.634 36.000 1.00 19.75 95 LYS A N 1
ATOM 741 C CA . LYS A 1 96 ? 17.357 24.977 36.302 1.00 21.44 95 LYS A CA 1
ATOM 742 C C . LYS A 1 96 ? 18.093 23.936 37.133 1.00 21.15 95 LYS A C 1
ATOM 743 O O . LYS A 1 96 ? 19.328 24.054 37.284 1.00 22.32 95 LYS A O 1
ATOM 748 N N . LEU A 1 97 ? 17.379 22.942 37.673 1.00 18.19 96 LEU A N 1
ATOM 749 C CA . LEU A 1 97 ? 18.053 21.880 38.429 1.00 17.96 96 LEU A CA 1
ATOM 750 C C . LEU A 1 97 ? 18.961 21.045 37.532 1.00 17.00 96 LEU A C 1
ATOM 751 O O . LEU A 1 97 ? 19.885 20.406 38.027 1.00 17.20 96 LEU A O 1
ATOM 756 N N . LEU A 1 98 ? 18.707 21.056 36.224 1.00 16.90 97 LEU A N 1
ATOM 757 C CA . LEU A 1 98 ? 19.339 20.101 35.311 1.00 17.80 97 LEU A CA 1
ATOM 758 C C . LEU A 1 98 ? 20.581 20.633 34.610 1.00 17.41 97 LEU A C 1
ATOM 759 O O . LEU A 1 98 ? 20.554 21.680 33.979 1.00 17.91 97 LEU A O 1
ATOM 764 N N . THR A 1 99 ? 21.652 19.851 34.694 1.00 16.22 98 THR A N 1
ATOM 765 C CA . THR A 1 99 ? 22.844 20.023 33.868 1.00 16.45 98 THR A CA 1
ATOM 766 C C . THR A 1 99 ? 22.998 18.780 33.002 1.00 16.30 98 THR A C 1
ATOM 767 O O . THR A 1 99 ? 22.941 17.676 33.524 1.00 17.40 98 THR A O 1
ATOM 771 N N . LEU A 1 100 ? 23.203 18.967 31.700 1.00 16.15 99 LEU A N 1
ATOM 772 C CA . LEU A 1 100 ? 23.451 17.887 30.758 1.00 16.42 99 LEU A CA 1
ATOM 773 C C . LEU A 1 100 ? 24.904 17.903 30.302 1.00 16.28 99 LEU A C 1
ATOM 774 O O . LEU A 1 100 ? 25.439 18.952 29.984 1.00 16.50 99 LEU A O 1
ATOM 787 N N . ILE A 1 102 ? 27.879 15.398 27.925 1.00 16.67 101 ILE A N 1
ATOM 788 C CA . ILE A 1 102 ? 28.162 14.264 27.034 1.00 16.20 101 ILE A CA 1
ATOM 789 C C . ILE A 1 102 ? 29.503 13.682 27.414 1.00 15.63 101 ILE A C 1
ATOM 790 O O . ILE A 1 102 ? 30.515 14.375 27.441 1.00 15.95 101 ILE A O 1
ATOM 795 N N . GLY A 1 103 ? 29.496 12.385 27.717 1.00 15.85 102 GLY A N 1
ATOM 796 C CA . GLY A 1 103 ? 30.688 11.720 28.184 1.00 16.92 102 GLY A CA 1
ATOM 797 C C . GLY A 1 103 ? 31.112 10.562 27.305 1.00 16.93 102 GLY A C 1
ATOM 798 O O . GLY A 1 103 ? 30.283 9.925 26.617 1.00 16.63 102 GLY A O 1
ATOM 799 N N . GLU A 1 104 ? 32.412 10.301 27.335 1.00 16.24 103 GLU A N 1
ATOM 800 C CA . GLU A 1 104 ? 32.996 9.096 26.766 1.00 16.47 103 GLU A CA 1
ATOM 801 C C . GLU A 1 104 ? 33.512 8.255 27.928 1.00 15.91 103 GLU A C 1
ATOM 802 O O . GLU A 1 104 ? 34.509 8.597 28.551 1.00 16.19 103 GLU A O 1
ATOM 808 N N . GLU A 1 105 ? 32.802 7.168 28.224 1.00 17.17 104 GLU A N 1
ATOM 809 C CA . GLU A 1 105 ? 33.175 6.270 29.306 1.00 17.96 104 GLU A CA 1
ATOM 810 C C . GLU A 1 105 ? 34.241 5.336 28.791 1.00 19.49 104 GLU A C 1
ATOM 811 O O . GLU A 1 105 ? 33.997 4.568 27.849 1.00 19.42 104 GLU A O 1
ATOM 825 N N . ASP A 1 107 ? 37.111 2.542 28.084 1.00 27.05 106 ASP A N 1
ATOM 826 C CA . ASP A 1 107 ? 37.364 1.114 28.272 1.00 29.06 106 ASP A CA 1
ATOM 827 C C . ASP A 1 107 ? 38.377 0.941 29.394 1.00 30.53 106 ASP A C 1
ATOM 828 O O . ASP A 1 107 ? 39.349 1.696 29.465 1.00 32.47 106 ASP A O 1
ATOM 849 N N . VAL B 1 9 ? 26.592 0.738 45.356 1.00 21.26 8 VAL B N 1
ATOM 850 C CA . VAL B 1 9 ? 27.007 2.022 45.888 1.00 20.05 8 VAL B CA 1
ATOM 851 C C . VAL B 1 9 ? 28.188 2.542 45.091 1.00 19.79 8 VAL B C 1
ATOM 852 O O . VAL B 1 9 ? 29.074 1.774 44.676 1.00 18.69 8 VAL B O 1
ATOM 856 N N . LYS B 1 10 ? 28.211 3.840 44.851 1.00 18.68 9 LYS B N 1
ATOM 857 C CA . LYS B 1 10 ? 29.368 4.408 44.187 1.00 20.54 9 LYS B CA 1
ATOM 858 C C . LYS B 1 10 ? 29.735 5.755 44.718 1.00 20.78 9 LYS B C 1
ATOM 859 O O . LYS B 1 10 ? 28.879 6.545 45.150 1.00 21.15 9 LYS B O 1
ATOM 865 N N . LEU B 1 11 ? 31.035 5.975 44.749 1.00 18.29 10 LEU B N 1
ATOM 866 C CA . LEU B 1 11 ? 31.574 7.295 44.989 1.00 18.44 10 LEU B CA 1
ATOM 867 C C . LEU B 1 11 ? 31.795 7.918 43.613 1.00 18.18 10 LEU B C 1
ATOM 868 O O . LEU B 1 11 ? 32.392 7.306 42.740 1.00 18.30 10 LEU B O 1
ATOM 873 N N . ILE B 1 12 ? 31.307 9.142 43.428 1.00 16.93 11 ILE B N 1
ATOM 874 C CA . ILE B 1 12 ? 31.411 9.856 42.152 1.00 16.81 11 ILE B CA 1
ATOM 875 C C . ILE B 1 12 ? 32.273 11.087 42.377 1.00 16.87 11 ILE B C 1
ATOM 876 O O . ILE B 1 12 ? 31.961 11.901 43.248 1.00 17.69 11 ILE B O 1
ATOM 881 N N . ALA B 1 13 ? 33.342 11.204 41.594 1.00 17.17 12 ALA B N 1
ATOM 882 C CA . ALA B 1 13 ? 34.207 12.384 41.571 1.00 17.57 12 ALA B CA 1
ATOM 883 C C . ALA B 1 13 ? 33.952 13.084 40.269 1.00 17.72 12 ALA B C 1
ATOM 884 O O . ALA B 1 13 ? 34.098 12.494 39.202 1.00 19.76 12 ALA B O 1
ATOM 886 N N . LEU B 1 14 ? 33.581 14.354 40.344 1.00 17.00 13 LEU B N 1
ATOM 887 C CA . LEU B 1 14 ? 33.315 15.171 39.184 1.00 17.35 13 LEU B CA 1
ATOM 888 C C . LEU B 1 14 ? 34.270 16.345 39.204 1.00 16.73 13 LEU B C 1
ATOM 889 O O . LEU B 1 14 ? 34.358 17.060 40.211 1.00 17.74 13 LEU B O 1
ATOM 894 N N . TYR B 1 15 ? 34.994 16.533 38.106 1.00 17.23 14 TYR B N 1
ATOM 895 C CA . TYR B 1 15 ? 36.007 17.584 38.009 1.00 16.49 14 TYR B CA 1
ATOM 896 C C . TYR B 1 15 ? 35.608 18.632 36.990 1.00 16.87 14 TYR B C 1
ATOM 897 O O . TYR B 1 15 ? 35.277 18.283 35.849 1.00 17.87 14 TYR B O 1
ATOM 906 N N . GLU B 1 16 ? 35.669 19.897 37.394 1.00 16.25 15 GLU B N 1
ATOM 907 C CA . GLU B 1 16 ? 35.489 21.027 36.494 1.00 18.00 15 GLU B CA 1
ATOM 908 C C . GLU B 1 16 ? 36.725 21.223 35.612 1.00 18.09 15 GLU B C 1
ATOM 909 O O . GLU B 1 16 ? 37.742 20.553 35.758 1.00 17.91 15 GLU B O 1
ATOM 915 N N . GLN B 1 17 ? 36.616 22.150 34.665 1.00 19.91 16 GLN B N 1
ATOM 916 C CA . GLN B 1 17 ? 37.673 22.372 33.694 1.00 18.89 16 GLN B CA 1
ATOM 917 C C . GLN B 1 17 ? 38.972 22.849 34.344 1.00 19.88 16 GLN B C 1
ATOM 918 O O . GLN B 1 17 ? 38.970 23.854 35.044 1.00 21.14 16 GLN B O 1
ATOM 924 N N . PRO B 1 18 ? 40.089 22.149 34.097 1.00 19.81 17 PRO B N 1
ATOM 925 C CA . PRO B 1 18 ? 41.384 22.604 34.580 1.00 20.57 17 PRO B CA 1
ATOM 926 C C . PRO B 1 18 ? 41.957 23.680 33.667 1.00 21.53 17 PRO B C 1
ATOM 927 O O . PRO B 1 18 ? 41.649 23.715 32.489 1.00 21.48 17 PRO B O 1
ATOM 931 N N . GLU B 1 19 ? 42.823 24.525 34.215 1.00 24.68 18 GLU B N 1
ATOM 932 C CA . GLU B 1 19 ? 43.480 25.545 33.408 1.00 26.41 18 GLU B CA 1
ATOM 933 C C . GLU B 1 19 ? 44.482 24.918 32.436 1.00 26.22 18 GLU B C 1
ATOM 934 O O . GLU B 1 19 ? 44.647 25.408 31.334 1.00 27.48 18 GLU B O 1
ATOM 936 N N . ASP B 1 20 ? 45.122 23.821 32.843 1.00 24.36 19 ASP B N 1
ATOM 937 C CA . ASP B 1 20 ? 46.080 23.097 31.989 1.00 24.11 19 ASP B CA 1
ATOM 938 C C . ASP B 1 20 ? 45.621 21.646 31.845 1.00 22.18 19 ASP B C 1
ATOM 939 O O . ASP B 1 20 ? 45.822 20.835 32.749 1.00 21.53 19 ASP B O 1
ATOM 944 N N . LYS B 1 21 ? 44.992 21.332 30.716 1.00 21.28 20 LYS B N 1
ATOM 945 C CA . LYS B 1 21 ? 44.428 20.007 30.492 1.00 21.42 20 LYS B CA 1
ATOM 946 C C . LYS B 1 21 ? 45.505 18.948 30.389 1.00 21.13 20 LYS B C 1
ATOM 947 O O . LYS B 1 21 ? 45.308 17.842 30.880 1.00 20.85 20 LYS B O 1
ATOM 951 N N . GLN B 1 22 ? 46.636 19.273 29.754 1.00 21.24 21 GLN B N 1
ATOM 952 C CA . GLN B 1 22 ? 47.726 18.307 29.640 1.00 21.25 21 GLN B CA 1
ATOM 953 C C . GLN B 1 22 ? 48.242 17.901 31.018 1.00 20.36 21 GLN B C 1
ATOM 954 O O . GLN B 1 22 ? 48.462 16.714 31.284 1.00 20.32 21 GLN B O 1
ATOM 957 N N . ALA B 1 23 ? 48.425 18.877 31.892 1.00 20.45 22 ALA B N 1
ATOM 958 C CA . ALA B 1 23 ? 48.935 18.622 33.233 1.00 20.11 22 ALA B CA 1
ATOM 959 C C . ALA B 1 23 ? 47.922 17.821 34.043 1.00 19.24 22 ALA B C 1
ATOM 960 O O . ALA B 1 23 ? 48.278 16.868 34.744 1.00 20.30 22 ALA B O 1
ATOM 962 N N . PHE B 1 24 ? 46.653 18.215 33.931 1.00 19.43 23 PHE B N 1
ATOM 963 C CA . PHE B 1 24 ? 45.580 17.466 34.588 1.00 18.35 23 PHE B CA 1
ATOM 964 C C . PHE B 1 24 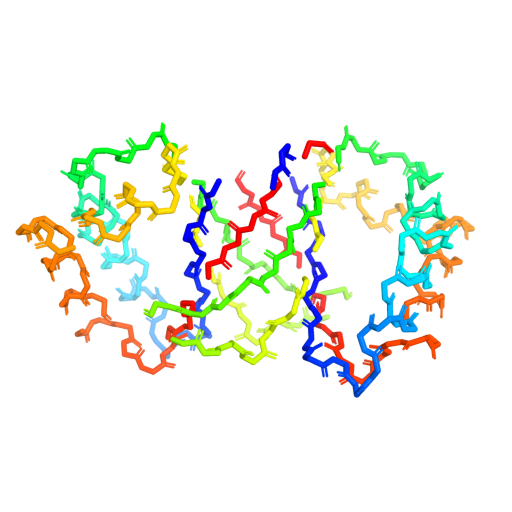? 45.578 16.011 34.129 1.00 17.77 23 PHE B C 1
ATOM 965 O O . PHE B 1 24 ? 45.540 15.097 34.953 1.00 18.22 23 PHE B O 1
ATOM 973 N N . ASP B 1 25 ? 45.576 15.801 32.822 1.00 17.58 24 ASP B N 1
ATOM 974 C CA . ASP B 1 25 ? 45.554 14.460 32.267 1.00 17.93 24 ASP B CA 1
ATOM 975 C C . ASP B 1 25 ? 46.746 13.626 32.714 1.00 16.99 24 ASP B C 1
ATOM 976 O O . ASP B 1 25 ? 46.590 12.464 33.064 1.00 17.92 24 ASP B O 1
ATOM 981 N N A GLU B 1 26 ? 47.955 14.178 32.698 0.50 17.16 25 GLU B N 1
ATOM 982 N N B GLU B 1 26 ? 47.925 14.241 32.649 0.50 18.28 25 GLU B N 1
ATOM 983 C CA A GLU B 1 26 ? 49.103 13.379 33.131 0.50 16.63 25 GLU B CA 1
ATOM 984 C CA B GLU B 1 26 ? 49.169 13.653 33.116 0.50 18.73 25 GLU B CA 1
ATOM 985 C C A GLU B 1 26 ? 48.953 13.009 34.597 0.50 15.74 25 GLU B C 1
ATOM 986 C C B GLU B 1 26 ? 48.996 13.097 34.533 0.50 17.40 25 GLU B C 1
ATOM 987 O O A GLU B 1 26 ? 49.120 11.847 34.969 0.50 16.69 25 GLU B O 1
ATOM 988 O O B GLU B 1 26 ? 49.178 11.911 34.789 0.50 18.78 25 GLU B O 1
ATOM 999 N N . HIS B 1 27 ? 48.628 13.982 35.447 1.00 17.05 26 HIS B N 1
ATOM 1000 C CA . HIS B 1 27 ? 48.484 13.634 36.836 1.00 16.75 26 HIS B CA 1
ATOM 1001 C C . HIS B 1 27 ? 47.355 12.627 37.041 1.00 16.53 26 HIS B C 1
ATOM 1002 O O . HIS B 1 27 ? 47.515 11.653 37.774 1.00 16.68 26 HIS B O 1
ATOM 1009 N N . TYR B 1 28 ? 46.222 12.872 36.400 1.00 16.03 27 TYR B N 1
ATOM 1010 C CA . TYR B 1 28 ? 45.061 12.026 36.633 1.00 16.04 27 TYR B CA 1
ATOM 1011 C C . TYR B 1 28 ? 45.331 10.592 36.201 1.00 16.37 27 TYR B C 1
ATOM 1012 O O . TYR B 1 28 ? 45.140 9.642 36.962 1.00 17.51 27 TYR B O 1
ATOM 1021 N N . PHE B 1 29 ? 45.767 10.414 34.968 1.00 16.19 28 PHE B N 1
ATOM 1022 C CA . PHE B 1 29 ? 45.919 9.085 34.423 1.00 16.42 28 PHE B CA 1
ATOM 1023 C C . PHE B 1 29 ? 47.184 8.364 34.853 1.00 16.71 28 PHE B C 1
ATOM 1024 O O . PHE B 1 29 ? 47.181 7.134 35.012 1.00 18.01 28 PHE B O 1
ATOM 1032 N N . ASN B 1 30 ? 48.273 9.102 35.074 1.00 16.24 29 ASN B N 1
ATOM 1033 C CA . ASN B 1 30 ? 49.542 8.459 35.416 1.00 15.82 29 ASN B CA 1
ATOM 1034 C C . ASN B 1 30 ? 49.766 8.293 36.907 1.00 15.79 29 ASN B C 1
ATOM 1035 O O . ASN B 1 30 ? 50.502 7.396 37.315 1.00 15.74 29 ASN B O 1
ATOM 1040 N N . THR B 1 31 ? 49.141 9.156 37.707 1.00 16.43 30 THR B N 1
ATOM 1041 C CA . THR B 1 31 ? 49.302 9.101 39.172 1.00 16.62 30 THR B CA 1
ATOM 1042 C C . THR B 1 31 ? 48.015 8.805 39.904 1.00 17.72 30 THR B C 1
ATOM 1043 O O . THR B 1 31 ? 47.972 7.879 40.714 1.00 18.92 30 THR B O 1
ATOM 1047 N N . HIS B 1 32 ? 46.974 9.588 39.654 1.00 17.69 31 HIS B N 1
ATOM 1048 C CA . HIS B 1 32 ? 45.770 9.483 40.478 1.00 17.63 31 HIS B CA 1
ATOM 1049 C C . HIS B 1 32 ? 44.991 8.190 40.276 1.00 18.57 31 HIS B C 1
ATOM 1050 O O . HIS B 1 32 ? 44.645 7.503 41.252 1.00 18.33 31 HIS B O 1
ATOM 1057 N N . ALA B 1 33 ? 44.699 7.844 39.027 1.00 17.90 32 ALA B N 1
ATOM 1058 C CA . ALA B 1 33 ? 43.893 6.661 38.790 1.00 18.90 32 ALA B CA 1
ATOM 1059 C C . ALA B 1 33 ? 44.593 5.406 39.329 1.00 18.39 32 ALA B C 1
ATOM 1060 O O . ALA B 1 33 ? 43.964 4.574 39.988 1.00 19.67 32 ALA B O 1
ATOM 1062 N N . PRO B 1 34 ? 45.902 5.245 39.085 1.00 19.23 33 PRO B N 1
ATOM 1063 C CA . PRO B 1 34 ? 46.570 4.116 39.735 1.00 19.38 33 PRO B CA 1
ATOM 1064 C C . PRO B 1 34 ? 46.499 4.083 41.264 1.00 19.72 33 PRO B C 1
ATOM 1065 O O . PRO B 1 34 ? 46.345 3.003 41.842 1.00 21.66 33 PRO B O 1
ATOM 1069 N N . LEU B 1 35 ? 46.615 5.223 41.926 1.00 19.55 34 LEU B N 1
ATOM 1070 C CA . LEU B 1 35 ? 46.454 5.260 43.382 1.00 19.79 34 LEU B CA 1
ATOM 1071 C C . LEU B 1 35 ? 45.074 4.755 43.763 1.00 20.99 34 LEU B C 1
ATOM 1072 O O . LEU B 1 35 ? 44.911 3.986 44.725 1.00 22.00 34 LEU B O 1
ATOM 1077 N N . THR B 1 36 ? 44.067 5.202 43.034 1.00 19.41 35 THR B N 1
ATOM 1078 C CA . THR B 1 36 ? 42.689 4.878 43.369 1.00 19.93 35 THR B CA 1
ATOM 1079 C C . THR B 1 36 ? 42.387 3.410 43.154 1.00 19.75 35 THR B C 1
ATOM 1080 O O . THR B 1 36 ? 41.627 2.806 43.922 1.00 19.55 35 THR B O 1
ATOM 1084 N N . ARG B 1 37 ? 43.005 2.815 42.137 1.00 19.59 36 ARG B N 1
ATOM 1085 C CA . ARG B 1 37 ? 42.785 1.396 41.861 1.00 21.73 36 ARG B CA 1
ATOM 1086 C C . ARG B 1 37 ? 43.320 0.481 42.970 1.00 21.15 36 ARG B C 1
ATOM 1087 O O . ARG B 1 37 ? 42.963 -0.715 43.021 1.00 23.69 36 ARG B O 1
ATOM 1092 N N . LYS B 1 38 ? 44.181 1.004 43.835 1.00 21.03 37 LYS B N 1
ATOM 1093 C CA . LYS B 1 38 ? 44.757 0.218 44.929 1.00 22.06 37 LYS B CA 1
ATOM 1094 C C . LYS B 1 38 ? 43.844 0.176 46.150 1.00 19.70 37 LYS B C 1
ATOM 1095 O O . LYS B 1 38 ? 44.169 -0.489 47.127 1.00 20.16 37 LYS B O 1
ATOM 1101 N N . ILE B 1 39 ? 42.745 0.927 46.133 1.00 18.33 38 ILE B N 1
ATOM 1102 C CA . ILE B 1 39 ? 41.937 1.045 47.349 1.00 17.81 38 ILE B CA 1
ATOM 1103 C C . ILE B 1 39 ? 41.235 -0.277 47.653 1.00 17.98 38 ILE B C 1
ATOM 1104 O O . ILE B 1 39 ? 40.473 -0.797 46.815 1.00 18.64 38 ILE B O 1
ATOM 1109 N N . PRO B 1 40 ? 41.486 -0.845 48.846 1.00 19.18 39 PRO B N 1
ATOM 1110 C CA . PRO B 1 40 ? 40.787 -2.079 49.213 1.00 19.69 39 PRO B CA 1
ATOM 1111 C C . PRO B 1 40 ? 39.276 -1.941 49.148 1.00 18.28 39 PRO B C 1
ATOM 1112 O O . PRO B 1 40 ? 38.727 -0.915 49.539 1.00 19.48 39 PRO B O 1
ATOM 1116 N N . GLY B 1 41 ? 38.627 -2.966 48.610 1.00 17.61 40 GLY B N 1
ATOM 1117 C CA . GLY B 1 41 ? 37.182 -2.984 48.486 1.00 18.82 40 GLY B CA 1
ATOM 1118 C C . GLY B 1 41 ? 36.632 -2.430 47.180 1.00 20.27 40 GLY B C 1
ATOM 1119 O O . GLY B 1 41 ? 35.459 -2.631 46.863 1.00 19.84 40 GLY B O 1
ATOM 1120 N N . LEU B 1 42 ? 37.468 -1.752 46.394 1.00 19.25 41 LEU B N 1
ATOM 1121 C CA . LEU B 1 42 ? 36.993 -1.197 45.120 1.00 19.86 41 LEU B CA 1
ATOM 1122 C C . LEU B 1 42 ? 36.620 -2.321 44.170 1.00 20.19 41 LEU B C 1
ATOM 1123 O O . LEU B 1 42 ? 37.433 -3.204 43.896 1.00 20.88 41 LEU B O 1
ATOM 1128 N N . ARG B 1 43 ? 35.390 -2.296 43.679 1.00 19.15 42 ARG B N 1
ATOM 1129 C CA . ARG B 1 43 ? 34.869 -3.364 42.824 1.00 20.82 42 ARG B CA 1
ATOM 1130 C C . ARG B 1 43 ? 34.939 -3.089 41.346 1.00 22.77 42 ARG B C 1
ATOM 1131 O O . ARG B 1 43 ? 35.056 -4.031 40.543 1.00 24.24 42 ARG B O 1
ATOM 1139 N N . ASP B 1 44 ? 34.826 -1.823 40.980 1.00 21.76 43 ASP B N 1
ATOM 1140 C CA . ASP B 1 44 ? 34.899 -1.397 39.582 1.00 22.68 43 ASP B CA 1
ATOM 1141 C C . ASP B 1 44 ? 35.177 0.082 39.598 1.00 22.04 43 ASP B C 1
ATOM 1142 O O . ASP B 1 44 ? 34.883 0.767 40.579 1.00 20.06 43 ASP B O 1
ATOM 1155 N N . LYS B 1 46 ? 35.091 3.401 36.722 1.00 19.31 45 LYS B N 1
ATOM 1156 C CA . LYS B 1 46 ? 34.827 3.854 35.361 1.00 19.66 45 LYS B CA 1
ATOM 1157 C C . LYS B 1 46 ? 35.240 5.306 35.284 1.00 17.98 45 LYS B C 1
ATOM 1158 O O . LYS B 1 46 ? 34.807 6.112 36.107 1.00 18.98 45 LYS B O 1
ATOM 1164 N N . VAL B 1 47 ? 36.027 5.648 34.269 1.00 17.46 46 VAL B N 1
ATOM 1165 C CA . VAL B 1 47 ? 36.461 7.011 34.015 1.00 16.96 46 VAL B CA 1
ATOM 1166 C C . VAL B 1 47 ? 35.775 7.523 32.773 1.00 17.62 46 VAL B C 1
ATOM 1167 O O . VAL B 1 47 ? 35.819 6.881 31.746 1.00 17.26 46 VAL B O 1
ATOM 1171 N N . THR B 1 48 ? 35.143 8.691 32.882 1.00 16.77 47 THR B N 1
ATOM 1172 C CA . THR B 1 48 ? 34.392 9.298 31.792 1.00 17.29 47 THR B CA 1
ATOM 1173 C C . THR B 1 48 ? 34.993 10.653 31.454 1.00 17.45 47 THR B C 1
ATOM 1174 O O . THR B 1 48 ? 35.044 11.555 32.295 1.00 17.93 47 THR B O 1
ATOM 1178 N N . ARG B 1 49 ? 35.474 10.796 30.219 1.00 16.75 48 ARG B N 1
ATOM 1179 C CA . ARG B 1 49 ? 35.889 12.100 29.723 1.00 18.69 48 ARG B CA 1
ATOM 1180 C C . ARG B 1 49 ? 34.641 12.885 29.356 1.00 17.36 48 ARG B C 1
ATOM 1181 O O . ARG B 1 49 ? 33.809 12.397 28.600 1.00 18.36 48 ARG B O 1
ATOM 1189 N N . ILE B 1 50 ? 34.484 14.100 29.892 1.00 16.85 49 ILE B N 1
ATOM 1190 C CA . ILE B 1 50 ? 33.363 14.948 29.506 1.00 16.72 49 ILE B CA 1
ATOM 1191 C C . ILE B 1 50 ? 33.803 15.751 28.291 1.00 18.74 49 ILE B C 1
ATOM 1192 O O . ILE B 1 50 ? 34.752 16.555 28.356 1.00 20.14 49 ILE B O 1
ATOM 1197 N N . VAL B 1 51 ? 33.158 15.497 27.167 1.00 18.37 50 VAL B N 1
ATOM 1198 C CA . VAL B 1 51 ? 33.624 16.069 25.911 1.00 20.17 50 VAL B CA 1
ATOM 1199 C C . VAL B 1 51 ? 32.780 17.253 25.485 1.00 20.90 50 VAL B C 1
ATOM 1200 O O . VAL B 1 51 ? 33.087 17.922 24.486 1.00 24.17 50 VAL B O 1
ATOM 1204 N N . GLY B 1 52 ? 31.735 17.559 26.246 1.00 19.87 51 GLY B N 1
ATOM 1205 C CA . GLY B 1 52 ? 30.897 18.712 25.975 1.00 20.11 51 GLY B CA 1
ATOM 1206 C C . GLY B 1 52 ? 29.537 18.606 26.628 1.00 20.54 51 GLY B C 1
ATOM 1207 O O . GLY B 1 52 ? 29.300 17.728 27.450 1.00 17.92 51 GLY B O 1
ATOM 1208 N N . SER B 1 53 ? 28.680 19.558 26.323 1.00 21.83 52 SER B N 1
ATOM 1209 C CA . SER B 1 53 ? 27.254 19.466 26.613 1.00 20.06 52 SER B CA 1
ATOM 1210 C C . SER B 1 53 ? 26.542 19.291 25.286 1.00 17.50 52 SER B C 1
ATOM 1211 O O . SER B 1 53 ? 27.154 19.371 24.228 1.00 18.13 52 SER B O 1
ATOM 1214 N N . PRO B 1 54 ? 25.212 19.054 25.312 1.00 17.29 53 PRO B N 1
ATOM 1215 C CA . PRO B 1 54 ? 24.500 19.029 24.037 1.00 16.06 53 PRO B CA 1
ATOM 1216 C C . PRO B 1 54 ? 24.709 20.258 23.153 1.00 15.36 53 PRO B C 1
ATOM 1217 O O . PRO B 1 54 ? 24.701 20.151 21.921 1.00 16.94 53 PRO B O 1
ATOM 1229 N N . GLY B 1 56 ? 27.511 22.561 23.440 1.00 18.72 55 GLY B N 1
ATOM 1230 C CA . GLY B 1 56 ? 28.894 22.922 23.149 1.00 21.92 55 GLY B CA 1
ATOM 1231 C C . GLY B 1 56 ? 29.798 22.517 24.279 1.00 24.36 55 GLY B C 1
ATOM 1232 O O . GLY B 1 56 ? 29.934 21.333 24.557 1.00 28.54 55 GLY B O 1
ATOM 1233 N N . GLU B 1 57 ? 30.421 23.507 24.900 1.00 24.95 56 GLU B N 1
ATOM 1234 C CA . GLU B 1 57 ? 31.321 23.268 26.013 1.00 25.83 56 GLU B CA 1
ATOM 1235 C C . GLU B 1 57 ? 30.540 22.785 27.240 1.00 24.55 56 GLU B C 1
ATOM 1236 O O . GLU B 1 57 ? 29.305 22.924 27.342 1.00 25.49 56 GLU B O 1
ATOM 1242 N N . SER B 1 58 ? 31.265 22.165 28.148 1.00 20.54 57 SER B N 1
ATOM 1243 C CA . SER B 1 58 ? 30.733 21.821 29.458 1.00 19.63 57 SER B CA 1
ATOM 1244 C C . SER B 1 58 ? 31.583 22.499 30.516 1.00 19.81 57 SER B C 1
ATOM 1245 O O . SER B 1 58 ? 32.798 22.648 30.326 1.00 20.10 57 SER B O 1
ATOM 1248 N N . LYS B 1 59 ? 30.937 22.851 31.625 1.00 19.79 58 LYS B N 1
ATOM 1249 C CA . LYS B 1 59 ? 31.628 23.265 32.861 1.00 20.83 58 LYS B CA 1
ATOM 1250 C C . LYS B 1 59 ? 32.521 22.133 33.378 1.00 18.97 58 LYS B C 1
ATOM 1251 O O . LYS B 1 59 ? 33.500 22.376 34.078 1.00 18.89 58 LYS B O 1
ATOM 1257 N N . PHE B 1 60 ? 32.169 20.890 33.056 1.00 17.92 59 PHE B N 1
ATOM 1258 C CA . PHE B 1 60 ? 32.850 19.727 33.580 1.00 17.27 59 PHE B CA 1
ATOM 1259 C C . PHE B 1 60 ? 33.762 19.065 32.573 1.00 17.31 59 PHE B C 1
ATOM 1260 O O . PHE B 1 60 ? 33.544 19.169 31.368 1.00 18.28 59 PHE B O 1
ATOM 1268 N N . TYR B 1 61 ? 34.801 18.405 33.092 1.00 17.15 60 TYR B N 1
ATOM 1269 C CA . TYR B 1 61 ? 35.877 17.853 32.297 1.00 17.38 60 TYR B CA 1
ATOM 1270 C C . TYR B 1 61 ? 36.039 16.342 32.451 1.00 16.12 60 TYR B C 1
ATOM 1271 O O . TYR B 1 61 ? 36.354 15.630 31.484 1.00 16.83 60 TYR B O 1
ATOM 1280 N N . LEU B 1 62 ? 35.867 15.827 33.657 1.00 17.05 61 LEU B N 1
ATOM 1281 C CA . LEU B 1 62 ? 36.069 14.406 33.893 1.00 16.54 61 LEU B CA 1
ATOM 1282 C C . LEU B 1 62 ? 35.223 13.929 35.049 1.00 17.13 61 LEU B C 1
ATOM 1283 O O . LEU B 1 62 ? 35.013 14.659 36.021 1.00 17.26 61 LEU B O 1
ATOM 1296 N N . CYS B 1 64 ? 34.694 10.301 37.556 1.00 17.82 63 CYS B N 1
ATOM 1297 C CA . CYS B 1 64 ? 35.117 8.957 37.905 1.00 18.39 63 CYS B CA 1
ATOM 1298 C C . CYS B 1 64 ? 34.074 8.354 38.815 1.00 18.47 63 CYS B C 1
ATOM 1299 O O . CYS B 1 64 ? 33.623 9.023 39.758 1.00 17.93 63 CYS B O 1
ATOM 1302 N N . GLU B 1 65 ? 33.715 7.101 38.541 1.00 16.73 64 GLU B N 1
ATOM 1303 C CA . GLU B 1 65 ? 32.728 6.359 39.333 1.00 17.70 64 GLU B CA 1
ATOM 1304 C C . GLU B 1 65 ? 33.411 5.147 39.918 1.00 17.28 64 GLU B C 1
ATOM 1305 O O . GLU B 1 65 ? 33.922 4.295 39.179 1.00 18.42 64 GLU B O 1
ATOM 1319 N N . TYR B 1 67 ? 32.966 1.965 42.426 1.00 16.72 66 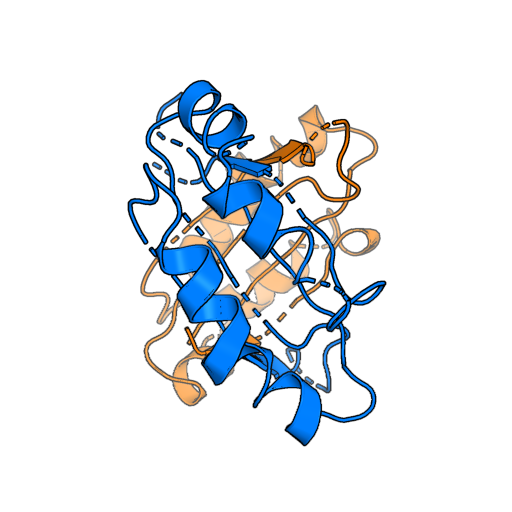TYR B N 1
ATOM 1320 C CA . TYR B 1 67 ? 31.904 1.096 42.897 1.00 16.75 66 TYR B CA 1
ATOM 1321 C C . TYR B 1 67 ? 32.340 0.237 44.090 1.00 16.64 66 TYR B C 1
ATOM 1322 O O . TYR B 1 67 ? 33.447 -0.331 44.089 1.00 17.12 66 TYR B O 1
ATOM 1331 N N . TYR B 1 68 ? 31.445 0.156 45.076 1.00 17.01 67 TYR B N 1
ATOM 1332 C CA . TYR B 1 68 ? 31.622 -0.628 46.294 1.00 17.24 67 TYR B CA 1
ATOM 1333 C C . TYR B 1 68 ? 30.375 -1.465 46.538 1.00 17.92 67 TYR B C 1
ATOM 1334 O O . TYR B 1 68 ? 29.282 -1.156 46.061 1.00 19.84 67 TYR B O 1
ATOM 1343 N N . ASP B 1 69 ? 30.552 -2.545 47.291 1.00 18.49 68 ASP B N 1
ATOM 1344 C CA . ASP B 1 69 ? 29.455 -3.488 47.485 1.00 19.38 68 ASP B CA 1
ATOM 1345 C C . ASP B 1 69 ? 28.350 -2.973 48.383 1.00 19.10 68 ASP B C 1
ATOM 1346 O O . ASP B 1 69 ? 27.214 -3.433 48.294 1.00 20.56 68 ASP B O 1
ATOM 1351 N N . ASP B 1 70 ? 28.668 -2.000 49.233 1.00 16.78 69 ASP B N 1
ATOM 1352 C CA . ASP B 1 70 ? 27.682 -1.476 50.160 1.00 17.07 69 ASP B CA 1
ATOM 1353 C C . ASP B 1 70 ? 28.230 -0.210 50.782 1.00 16.72 69 ASP B C 1
ATOM 1354 O O . ASP B 1 70 ? 29.405 0.121 50.611 1.00 16.22 69 ASP B O 1
ATOM 1359 N N . HIS B 1 71 ? 27.373 0.534 51.466 1.00 16.83 70 HIS B N 1
ATOM 1360 C CA . HIS B 1 71 ? 27.796 1.800 52.067 1.00 16.24 70 HIS B CA 1
ATOM 1361 C C . HIS B 1 71 ? 28.893 1.621 53.114 1.00 16.51 70 HIS B C 1
ATOM 1362 O O . HIS B 1 71 ? 29.839 2.405 53.172 1.00 17.12 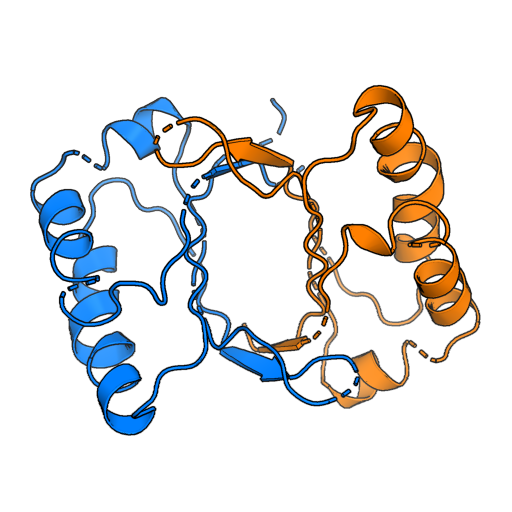70 HIS B O 1
ATOM 1369 N N . GLU B 1 72 ? 28.752 0.607 53.951 1.00 16.19 71 GLU B N 1
ATOM 1370 C CA . GLU B 1 72 ? 29.744 0.417 55.002 1.00 17.78 71 GLU B CA 1
ATOM 1371 C C . GLU B 1 72 ? 31.121 0.174 54.377 1.00 16.96 71 GLU B C 1
ATOM 1372 O O . GLU B 1 72 ? 32.126 0.684 54.855 1.00 16.80 71 GLU B O 1
ATOM 1378 N N . SER B 1 73 ? 31.181 -0.630 53.316 1.00 15.70 72 SER B N 1
ATOM 1379 C CA . SER B 1 73 ? 32.461 -0.889 52.665 1.00 15.69 72 SER B CA 1
ATOM 1380 C C . SER B 1 73 ? 33.077 0.367 52.069 1.00 14.71 72 SER B C 1
ATOM 1381 O O . SER B 1 73 ? 34.293 0.569 52.135 1.00 16.80 72 SER B O 1
ATOM 1384 N N . LEU B 1 74 ? 32.255 1.222 51.458 1.00 15.59 73 LEU B N 1
ATOM 1385 C CA . LEU B 1 74 ? 32.748 2.505 50.964 1.00 16.85 73 LEU B CA 1
ATOM 1386 C C . LEU B 1 74 ? 33.323 3.372 52.083 1.00 16.12 73 LEU B C 1
ATOM 1387 O O . LEU B 1 74 ? 34.395 3.948 51.948 1.00 16.85 73 LEU B O 1
ATOM 1392 N N . GLN B 1 75 ? 32.614 3.444 53.198 1.00 16.63 74 GLN B N 1
ATOM 1393 C CA . GLN B 1 75 ? 33.070 4.282 54.311 1.00 17.12 74 GLN B CA 1
ATOM 1394 C C . GLN B 1 75 ? 34.383 3.755 54.881 1.00 16.96 74 GLN B C 1
ATOM 1395 O O . GLN B 1 75 ? 35.270 4.532 55.234 1.00 18.34 74 GLN B O 1
ATOM 1401 N N . GLN B 1 76 ? 34.521 2.428 54.950 1.00 15.48 75 GLN B N 1
ATOM 1402 C CA . GLN B 1 76 ? 35.781 1.826 55.382 1.00 15.48 75 GLN B CA 1
ATOM 1403 C C . GLN B 1 76 ? 36.887 2.136 54.374 1.00 15.70 75 GLN B C 1
ATOM 1404 O O . GLN B 1 76 ? 38.003 2.510 54.743 1.00 16.77 75 GLN B O 1
ATOM 1410 N N . ALA B 1 77 ? 36.585 1.936 53.092 1.00 15.73 76 ALA B N 1
ATOM 1411 C CA . ALA B 1 77 ? 37.572 2.120 52.035 1.00 16.50 76 ALA B CA 1
ATOM 1412 C C . ALA B 1 77 ? 38.163 3.524 52.021 1.00 17.28 76 ALA B C 1
ATOM 1413 O O . ALA B 1 77 ? 39.368 3.700 51.838 1.00 18.33 76 ALA B O 1
ATOM 1423 N N . ARG B 1 79 ? 38.745 5.401 54.366 1.00 18.53 78 ARG B N 1
ATOM 1424 C CA . ARG B 1 79 ? 39.559 5.589 55.567 1.00 18.44 78 ARG B CA 1
ATOM 1425 C C . ARG B 1 79 ? 40.770 4.652 55.650 1.00 18.02 78 ARG B C 1
ATOM 1426 O O . ARG B 1 79 ? 41.531 4.690 56.620 1.00 18.92 78 ARG B O 1
ATOM 1434 N N . THR B 1 80 ? 40.964 3.828 54.620 1.00 17.30 79 THR B N 1
ATOM 1435 C CA . THR B 1 80 ? 42.174 3.019 54.511 1.00 16.97 79 THR B CA 1
ATOM 1436 C C . THR B 1 80 ? 43.346 3.911 54.154 1.00 17.87 79 THR B C 1
ATOM 1437 O O . THR B 1 80 ? 43.152 5.041 53.693 1.00 17.23 79 THR B O 1
ATOM 1441 N N . ASP B 1 81 ? 44.562 3.414 54.345 1.00 18.32 80 ASP B N 1
ATOM 1442 C CA . ASP B 1 81 ? 45.736 4.181 53.929 1.00 19.02 80 ASP B CA 1
ATOM 1443 C C . ASP B 1 81 ? 45.622 4.562 52.448 1.00 18.36 80 ASP B C 1
ATOM 1444 O O . ASP B 1 81 ? 45.939 5.691 52.038 1.00 18.43 80 ASP B O 1
ATOM 1449 N N . GLU B 1 82 ? 45.189 3.612 51.630 1.00 17.76 81 GLU B N 1
ATOM 1450 C CA . GLU B 1 82 ? 45.089 3.820 50.187 1.00 17.55 81 GLU B CA 1
ATOM 1451 C C . GLU B 1 82 ? 44.008 4.846 49.875 1.00 17.17 81 GLU B C 1
ATOM 1452 O O . GLU B 1 82 ? 44.181 5.700 49.009 1.00 17.04 81 GLU B O 1
ATOM 1458 N N . GLY B 1 83 ? 42.872 4.752 50.555 1.00 17.03 82 GLY B N 1
ATOM 1459 C CA . GLY B 1 83 ? 41.812 5.719 50.359 1.00 17.37 82 GLY B CA 1
ATOM 1460 C C . GLY B 1 83 ? 42.229 7.116 50.739 1.00 18.26 82 GLY B C 1
ATOM 1461 O O . GLY B 1 83 ? 41.951 8.089 50.023 1.00 18.46 82 GLY B O 1
ATOM 1462 N N . LYS B 1 84 ? 42.901 7.236 51.873 1.00 17.52 83 LYS B N 1
ATOM 1463 C CA . LYS B 1 84 ? 43.389 8.545 52.310 1.00 18.11 83 LYS B CA 1
ATOM 1464 C C . LYS B 1 84 ? 44.399 9.114 51.315 1.00 17.66 83 LYS B C 1
ATOM 1465 O O . LYS B 1 84 ? 44.367 10.306 50.997 1.00 17.81 83 LYS B O 1
ATOM 1471 N N . ALA B 1 85 ? 45.317 8.288 50.843 1.00 17.55 84 ALA B N 1
ATOM 1472 C CA . ALA B 1 85 ? 46.327 8.763 49.884 1.00 18.55 84 ALA B CA 1
ATOM 1473 C C . ALA B 1 85 ? 45.680 9.239 48.581 1.00 18.22 84 ALA B C 1
ATOM 1474 O O . ALA B 1 85 ? 46.070 10.266 48.006 1.00 18.59 84 ALA B O 1
ATOM 1476 N N . SER B 1 86 ? 44.685 8.504 48.095 1.00 18.01 85 SER B N 1
ATOM 1477 C CA . SER B 1 86 ? 43.960 8.909 46.903 1.00 17.80 85 SER B CA 1
ATOM 1478 C C . SER B 1 86 ? 43.253 10.238 47.138 1.00 18.05 85 SER B C 1
ATOM 1479 O O . SER B 1 86 ? 43.303 11.140 46.297 1.00 17.67 85 SER B O 1
ATOM 1482 N N . GLY B 1 87 ? 42.569 10.379 48.267 1.00 17.52 86 GLY B N 1
ATOM 1483 C CA . GLY B 1 87 ? 41.864 11.625 48.563 1.00 17.85 86 GLY B CA 1
ATOM 1484 C C . GLY B 1 87 ? 42.798 12.811 48.661 1.00 17.46 86 GLY B C 1
ATOM 1485 O O . GLY B 1 87 ? 42.500 13.900 48.139 1.00 18.14 86 GLY B O 1
ATOM 1486 N N . LYS B 1 88 ? 43.940 12.617 49.314 1.00 17.47 87 LYS B N 1
ATOM 1487 C CA . LYS B 1 88 ? 44.902 13.702 49.431 1.00 17.75 87 LYS B CA 1
ATOM 1488 C C . LYS B 1 88 ? 45.487 14.074 48.070 1.00 17.64 87 LYS B C 1
ATOM 1489 O O . LYS B 1 88 ? 45.716 15.252 47.785 1.00 17.69 87 LYS B O 1
ATOM 1495 N N . ASP B 1 89 ? 45.717 13.085 47.218 1.00 17.12 88 ASP B N 1
ATOM 1496 C CA . ASP B 1 89 ? 46.250 13.353 45.880 1.00 16.73 88 ASP B CA 1
ATOM 1497 C C . ASP B 1 89 ? 45.248 14.167 45.053 1.00 16.32 88 ASP B C 1
ATOM 1498 O O . ASP B 1 89 ? 45.625 15.139 44.409 1.00 17.92 88 ASP B O 1
ATOM 1503 N N . ALA B 1 90 ? 43.969 13.803 45.103 1.00 17.08 89 ALA B N 1
ATOM 1504 C CA . ALA B 1 90 ? 42.950 14.540 44.365 1.00 16.82 89 ALA B CA 1
ATOM 1505 C C . ALA B 1 90 ? 42.890 15.981 44.861 1.00 17.30 89 ALA B C 1
ATOM 1506 O O . ALA B 1 90 ? 42.795 16.941 44.072 1.00 17.69 89 ALA B O 1
ATOM 1516 N N . LYS B 1 92 ? 45.214 17.739 46.276 1.00 17.06 91 LYS B N 1
ATOM 1517 C CA . LYS B 1 92 ? 46.423 18.483 45.942 1.00 17.19 91 LYS B CA 1
ATOM 1518 C C . LYS B 1 92 ? 46.449 18.993 44.511 1.00 16.44 91 LYS B C 1
ATOM 1519 O O . LYS B 1 92 ? 46.828 20.139 44.253 1.00 17.25 91 LYS B O 1
ATOM 1525 N N . PHE B 1 93 ? 46.078 18.143 43.560 1.00 16.64 92 PHE B N 1
ATOM 1526 C CA . PHE B 1 93 ? 46.203 18.515 42.152 1.00 17.49 92 PHE B CA 1
ATOM 1527 C C . PHE B 1 93 ? 44.95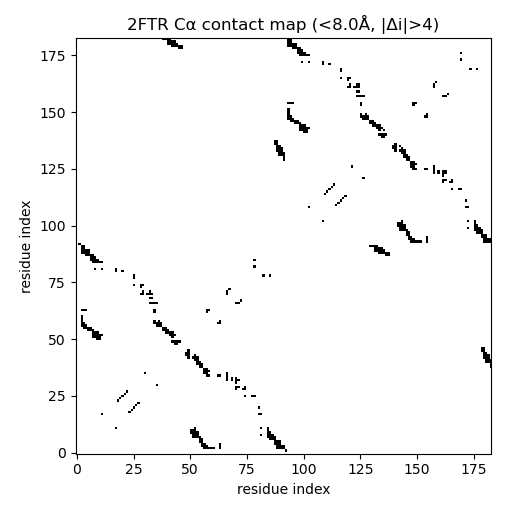0 19.155 41.558 1.00 17.46 92 PHE B C 1
ATOM 1528 O O . PHE B 1 93 ? 45.030 19.846 40.532 1.00 18.65 92 PHE B O 1
ATOM 1536 N N . ALA B 1 94 ? 43.802 18.954 42.205 1.00 16.43 93 ALA B N 1
ATOM 1537 C CA . ALA B 1 94 ? 42.546 19.373 41.616 1.00 17.98 93 ALA B CA 1
ATOM 1538 C C . ALA B 1 94 ? 41.446 19.675 42.611 1.00 17.39 93 ALA B C 1
ATOM 1539 O O . ALA B 1 94 ? 40.266 19.675 42.241 1.00 17.50 93 ALA B O 1
ATOM 1541 N N . GLY B 1 95 ? 41.790 19.963 43.862 1.00 16.61 94 GLY B N 1
ATOM 1542 C CA . GLY B 1 95 ? 40.770 20.169 44.870 1.00 16.47 94 GLY B CA 1
ATOM 1543 C C . GLY B 1 95 ? 39.765 21.261 44.555 1.00 16.61 94 GLY B C 1
ATOM 1544 O O . GLY B 1 95 ? 38.578 21.111 44.862 1.00 17.25 94 GLY B O 1
ATOM 1545 N N . LYS B 1 96 ? 40.202 22.334 43.904 1.00 15.73 95 LYS B N 1
ATOM 1546 C CA . LYS B 1 96 ? 39.293 23.437 43.577 1.00 16.80 95 LYS B CA 1
ATOM 1547 C C . LYS B 1 96 ? 38.320 23.069 42.461 1.00 16.83 95 LYS B C 1
ATOM 1548 O O . LYS B 1 96 ? 37.348 23.796 42.228 1.00 18.08 95 LYS B O 1
ATOM 1554 N N . LEU B 1 97 ? 38.593 21.958 41.771 1.00 16.98 96 LEU B N 1
ATOM 1555 C CA . LEU B 1 97 ? 37.766 21.507 40.668 1.00 17.10 96 LEU B CA 1
ATOM 1556 C C . LEU B 1 97 ? 36.802 20.399 41.054 1.00 16.90 96 LEU B C 1
ATOM 1557 O O . LEU B 1 97 ? 35.947 20.043 40.246 1.00 17.39 96 LEU B O 1
ATOM 1562 N N . LEU B 1 98 ? 36.903 19.870 42.267 1.00 17.17 97 LEU B N 1
ATOM 1563 C CA . LEU B 1 98 ? 36.327 18.576 42.602 1.00 18.27 97 LEU B CA 1
ATOM 1564 C C . LEU B 1 98 ? 35.045 18.635 43.409 1.00 17.85 97 LEU B C 1
ATOM 1565 O O . LEU B 1 98 ? 34.955 19.346 44.404 1.00 18.92 97 LEU B O 1
ATOM 1570 N N . THR B 1 99 ? 34.055 17.857 42.971 1.00 17.27 98 THR B N 1
ATOM 1571 C CA . THR B 1 99 ? 32.844 17.570 43.729 1.00 17.58 98 THR B CA 1
ATOM 1572 C C . THR B 1 99 ? 32.791 16.074 43.957 1.00 17.64 98 THR B C 1
ATOM 1573 O O . THR B 1 99 ? 32.979 15.314 43.017 1.00 17.36 98 THR B O 1
ATOM 1577 N N . LEU B 1 100 ? 32.568 15.650 45.199 1.00 17.59 99 LEU B N 1
ATOM 1578 C CA . LEU B 1 100 ? 32.412 14.248 45.548 1.00 17.45 99 LEU B CA 1
ATOM 1579 C C . LEU B 1 100 ? 30.980 13.975 45.983 1.00 17.82 99 LEU B C 1
ATOM 1580 O O . LEU B 1 100 ? 30.427 14.717 46.808 1.00 18.58 99 LEU B O 1
ATOM 1593 N N . ILE B 1 102 ? 28.101 10.619 46.898 1.00 15.66 101 ILE B N 1
ATOM 1594 C CA . ILE B 1 102 ? 27.857 9.210 47.158 1.00 15.46 101 ILE B CA 1
ATOM 1595 C C . ILE B 1 102 ? 26.498 8.875 46.587 1.00 14.83 101 ILE B C 1
ATOM 1596 O O . ILE B 1 102 ? 25.507 9.535 46.886 1.00 15.31 101 ILE B O 1
ATOM 1601 N N . GLY B 1 103 ? 26.467 7.842 45.745 1.00 15.84 102 GLY B N 1
ATOM 1602 C CA . GLY B 1 103 ? 25.248 7.462 45.049 1.00 16.53 102 GLY B CA 1
ATOM 1603 C C . GLY B 1 103 ? 24.858 6.004 45.198 1.00 16.62 102 GLY B C 1
ATOM 1604 O O . GLY B 1 103 ? 25.694 5.156 45.528 1.00 17.04 102 GLY B O 1
ATOM 1605 N N . GLU B 1 104 ? 23.569 5.742 44.975 1.00 15.33 103 GLU B N 1
ATOM 1606 C CA . GLU B 1 104 ? 23.016 4.390 44.878 1.00 16.06 103 GLU B CA 1
ATOM 1607 C C . GLU B 1 104 ? 22.505 4.200 43.462 1.00 16.67 103 GLU B C 1
ATOM 1608 O O . GLU B 1 104 ? 21.554 4.848 43.048 1.00 16.07 103 GLU B O 1
ATOM 1614 N N . GLU B 1 105 ? 23.178 3.352 42.701 1.00 19.64 104 GLU B N 1
ATOM 1615 C CA . GLU B 1 105 ? 22.833 3.150 41.301 1.00 21.48 104 GLU B CA 1
ATOM 1616 C C . GLU B 1 105 ? 21.863 2.005 41.207 1.00 25.44 104 GLU B C 1
ATOM 1617 O O . GLU B 1 105 ? 22.185 0.889 41.636 1.00 24.49 104 GLU B O 1
#

Nearest PDB structures (foldseek):
  2ftr-assembly1_B  TM=1.006E+00  e=2.852E-14  Halalkalibacterium halodurans C-125
  2ifx-assembly1_B  TM=7.362E-01  e=2.409E-03  Cupriavidus necator
  6ds8-assembly1_B  TM=5.742E-01  e=2.179E-02  Mycobacterium tuberculosis H37Rv
  1q8b-assembly1_A  TM=5.351E-01  e=8.848E-02  Bacillus subtilis
  2pgc-assembly1_C  TM=4.604E-01  e=1.613E-01  uncultured marine organism

Foldseek 3Di:
DLKKKDKWFFDDPDVVLLVCCVPVPQVVLLVPQPQDDDDKDADDDDCHHDRTGIDMDGDDDVRVVVSVDPSSVVNVVSVVRRPPRIDMIDDDD/DKKDKWFFDDPDVVVVCCCCVVPQVVLVVPQPQDDDDKDADCDDCHHDRTGIDMDGPDDVSVVVSVDPSSVVNVVSVVVGPVGIDMDDDD

Sequence (183 aa):
ENVKLIALYEQPEDKQAFDEEHYFNTHAPLTRKIPGLRDKVTRIVGSPGESKFYLCEYYDDHESLQQARTDEGKASGKKDAKFAGKLLTLIGEEDVKLIALYEQPEDKQAFDEEHYFNTHAPLTRKIPGLRDKVTRIVGSPGESKFYLCEYYDDHESLQQARTDEGKASGKDAKFAGKLLTLIGEE

B-factor: mean 22.19, std 6.85, range [8.16, 55.71]